Protein AF-A0A081HU48-F1 (afdb_monomer_lite)

Radius of gyration: 24.06 Å; chains: 1; bounding box: 62×64×64 Å

Foldseek 3Di:
DDDDDDDPQLVVLVVQLV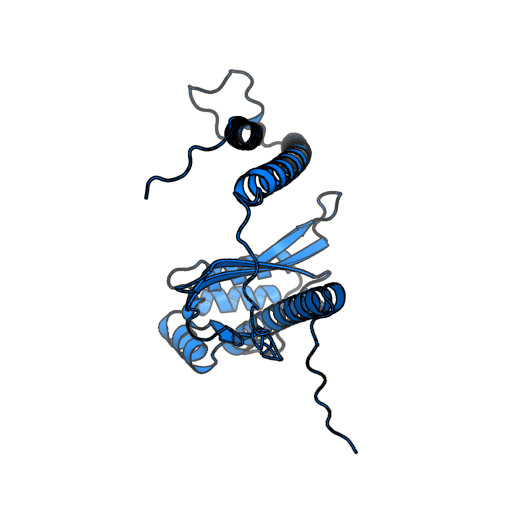VLVVQQQAQDDDDPPDDPPPLSPPPDPVSVVVNVVSNVVSVVVSVVSVVSSVVSVCVVVVDDPDDDDDDDPDPDPPPDPQQDQKAKAFQPVVLVVCCVPPAPQVVLLVLLVVCLDDDDVQVSQQVNQCRAAVDVVHVCVRMDIPSDDPQKDWPDKGWGKHFDADPVRHGFWIKTWIKTWIQHPVPGIDIDIFIDTDGPCSVQQRFPDPRSSNSSNSNVRSSSVRRSVRSVVVVVCVCVVVVNDHDDPPDDD

Secondary structure (DSSP, 8-state):
-PPPPPPHHHHHHHHHHHHHHHT--------TTS-TT-GGG--SHHHHHHHHHHHHHHHHHHHHHHHHHHHHHHHHHH--------------------PPPPEEEE-HHHHHHHHHHTS-HHHHHHHHHHHTSSS-HHHHHHHHHIIIIISSS-GGGGEEEESPPTTEEEEEEEEEEEEEE-TTS-EEEEEEEEEEEEEETTTEEEEEEEEEEEESGGGTS----SSHHHHHHHHHHHHHHHHHHHHHHHHHHHHHHTT----------

Sequence (269 aa):
MSAPTPPAAVVAAVAALRASFDDIHVMHECDQNCPTNCDLSDYSESAYRYHDEHNFDVRETIHDRAASLVEVLEEWLGSPRGESHGVDVAESPRAEALVAPLVVSRDPSLYQQWWAREANRAEIADTLARLAGECEAEYTLHELLLQVFQSDPSGASWLQVQGLAAGADVRWLSLDIDPAYDSQGVLDGIDVVFNLHVEMANIGQRWLAVSVYVARPRRVLAAQASEARLALAEVIDQALAMINGEIAERDDFAATARQLPLGVCACGR

Structure (mmCIF, N/CA/C/O backbone):
data_AF-A0A081HU48-F1
#
_entry.id   AF-A0A081HU48-F1
#
loop_
_atom_site.group_PDB
_atom_site.id
_atom_site.type_symbol
_atom_site.label_atom_id
_atom_site.label_alt_id
_atom_site.label_comp_id
_atom_site.label_asym_id
_atom_site.label_entity_id
_atom_site.label_seq_id
_atom_site.pdbx_PDB_ins_code
_atom_site.Cartn_x
_atom_site.Cartn_y
_atom_site.Cartn_z
_atom_site.occupancy
_atom_site.B_iso_or_equiv
_atom_site.auth_seq_id
_atom_site.auth_comp_id
_atom_site.auth_asym_id
_atom_site.auth_atom_id
_atom_site.pdbx_PDB_model_num
ATOM 1 N N . MET A 1 1 ? 22.001 18.958 -27.659 1.00 45.62 1 MET A N 1
ATOM 2 C CA . MET A 1 1 ? 21.230 18.188 -28.658 1.00 45.62 1 MET A CA 1
ATOM 3 C C . MET A 1 1 ? 19.774 18.584 -28.493 1.00 45.62 1 MET A C 1
ATOM 5 O O . MET A 1 1 ? 19.306 18.552 -27.363 1.00 45.62 1 MET A O 1
ATOM 9 N N . SER A 1 2 ? 19.103 19.045 -29.548 1.00 50.28 2 SER A N 1
ATOM 10 C CA . SER A 1 2 ? 17.670 19.371 -29.483 1.00 50.28 2 SER A CA 1
ATOM 11 C C . SER A 1 2 ? 16.850 18.085 -29.440 1.00 50.28 2 SER A C 1
ATOM 13 O O . SER A 1 2 ? 17.184 17.136 -30.149 1.00 50.28 2 SER A O 1
ATOM 15 N N . ALA A 1 3 ? 15.806 18.048 -28.610 1.00 61.00 3 ALA A N 1
ATOM 16 C CA . ALA A 1 3 ? 14.884 16.919 -28.564 1.00 61.00 3 ALA A CA 1
ATOM 17 C C . ALA A 1 3 ? 14.241 16.702 -29.951 1.00 61.00 3 ALA A C 1
ATOM 19 O O . ALA A 1 3 ? 13.931 17.688 -30.631 1.00 61.00 3 ALA A O 1
ATOM 20 N N . PRO A 1 4 ? 14.067 15.446 -30.401 1.00 71.38 4 PRO A N 1
ATOM 21 C CA . PRO A 1 4 ? 13.384 15.168 -31.656 1.00 71.38 4 PRO A CA 1
ATOM 22 C C . PRO A 1 4 ? 11.932 15.649 -31.570 1.00 71.38 4 PRO A C 1
ATOM 24 O O . PRO A 1 4 ? 11.249 15.428 -30.571 1.00 71.38 4 PRO A O 1
ATOM 27 N N . THR A 1 5 ? 11.460 16.330 -32.613 1.00 83.31 5 THR A N 1
ATOM 28 C CA . THR A 1 5 ? 10.066 16.778 -32.695 1.00 83.31 5 THR A CA 1
ATOM 29 C C . THR A 1 5 ? 9.137 15.559 -32.766 1.00 83.31 5 THR A C 1
ATOM 31 O O . THR A 1 5 ? 9.377 14.691 -33.611 1.00 83.31 5 THR A O 1
ATOM 34 N N . PRO A 1 6 ? 8.096 15.474 -31.915 1.00 84.38 6 PRO A N 1
ATOM 35 C CA . PRO A 1 6 ? 7.173 14.346 -31.924 1.00 84.38 6 PRO A CA 1
ATOM 36 C C . PRO A 1 6 ? 6.367 14.287 -33.235 1.00 84.38 6 PRO A C 1
ATOM 38 O O . PRO A 1 6 ? 5.897 15.326 -33.710 1.00 84.38 6 PRO A O 1
ATOM 41 N N . PRO A 1 7 ? 6.186 13.092 -33.828 1.00 90.06 7 PRO A N 1
ATOM 42 C CA . PRO A 1 7 ? 5.309 12.878 -34.970 1.00 90.06 7 PRO A CA 1
ATOM 43 C C . PRO A 1 7 ? 3.863 13.263 -34.657 1.00 90.06 7 PRO A C 1
ATOM 45 O O . PRO A 1 7 ? 3.409 13.162 -33.517 1.00 90.06 7 PRO A O 1
ATOM 48 N N . ALA A 1 8 ? 3.106 13.618 -35.697 1.00 89.62 8 ALA A N 1
ATOM 49 C CA . ALA A 1 8 ? 1.688 13.959 -35.571 1.00 89.62 8 ALA A CA 1
ATOM 50 C C . ALA A 1 8 ? 0.862 12.851 -34.890 1.00 89.62 8 ALA A C 1
ATOM 52 O O . ALA A 1 8 ? -0.061 13.161 -34.145 1.00 89.62 8 ALA A O 1
ATOM 53 N N . ALA A 1 9 ? 1.228 11.579 -35.091 1.00 86.50 9 ALA A N 1
ATOM 54 C CA . ALA A 1 9 ? 0.581 10.438 -34.447 1.00 86.50 9 ALA A CA 1
ATOM 55 C C . ALA A 1 9 ? 0.748 10.450 -32.916 1.00 86.50 9 ALA A C 1
ATOM 57 O O . ALA A 1 9 ? -0.229 10.260 -32.199 1.00 86.50 9 ALA A O 1
ATOM 58 N N . VAL A 1 10 ? 1.950 10.759 -32.409 1.00 89.31 10 VAL A N 1
ATOM 59 C CA . VAL A 1 10 ? 2.212 10.890 -30.962 1.00 89.31 10 VAL A CA 1
ATOM 60 C C . VAL A 1 10 ? 1.406 12.053 -30.385 1.00 89.31 10 VAL A C 1
ATOM 62 O O . VAL A 1 10 ? 0.765 11.918 -29.348 1.00 89.31 10 VAL A O 1
ATOM 65 N N . VAL A 1 11 ? 1.389 13.195 -31.081 1.00 92.31 11 VAL A N 1
ATOM 66 C CA . VAL A 1 11 ? 0.621 14.376 -30.651 1.00 92.31 11 VAL A CA 1
ATOM 67 C C . VAL A 1 11 ? -0.880 14.073 -30.602 1.00 92.31 11 VAL A C 1
ATOM 69 O O . VAL A 1 11 ? -1.547 14.449 -29.640 1.00 92.31 11 VAL A O 1
ATOM 72 N N . ALA A 1 12 ? -1.410 13.367 -31.603 1.00 90.31 12 ALA A N 1
ATOM 73 C CA . ALA A 1 12 ? -2.812 12.969 -31.654 1.00 90.31 12 ALA A CA 1
ATOM 74 C C . ALA A 1 12 ? -3.176 11.963 -30.550 1.00 90.31 12 ALA A C 1
ATOM 76 O O . ALA A 1 12 ? -4.217 12.119 -29.917 1.00 90.31 12 ALA A O 1
ATOM 77 N N . ALA A 1 13 ? -2.313 10.979 -30.276 1.00 87.62 13 ALA A N 1
ATOM 78 C CA . ALA A 1 13 ? -2.530 9.997 -29.215 1.00 87.62 13 ALA A CA 1
ATOM 79 C C . ALA A 1 13 ? -2.548 10.650 -27.821 1.00 87.62 13 ALA A C 1
ATOM 81 O O . ALA A 1 13 ? -3.445 10.381 -27.025 1.00 87.62 13 ALA A O 1
ATOM 82 N N . VAL A 1 14 ? -1.628 11.586 -27.552 1.00 91.88 14 VAL A N 1
ATOM 83 C CA . VAL A 1 14 ? -1.630 12.371 -26.303 1.00 91.88 14 VAL A CA 1
ATOM 84 C C . VAL A 1 14 ? -2.888 13.236 -26.189 1.00 91.88 14 VAL A C 1
ATOM 86 O O . VAL A 1 14 ? -3.484 13.310 -25.117 1.00 91.88 14 VAL A O 1
ATOM 89 N N . ALA A 1 15 ? -3.314 13.885 -27.277 1.00 91.62 15 ALA A N 1
ATOM 90 C CA . ALA A 1 15 ? -4.527 14.701 -27.275 1.00 91.62 15 ALA A CA 1
ATOM 91 C C . ALA A 1 15 ? -5.792 13.863 -27.021 1.00 91.62 15 ALA A C 1
ATOM 93 O O . ALA A 1 15 ? -6.652 14.289 -26.256 1.00 91.62 15 ALA A O 1
ATOM 94 N N . ALA A 1 16 ? -5.886 12.668 -27.611 1.00 86.69 16 ALA A N 1
ATOM 95 C CA . ALA A 1 16 ? -7.008 11.752 -27.412 1.00 86.69 16 ALA A CA 1
ATOM 96 C C . ALA A 1 16 ? -7.062 11.194 -25.982 1.00 86.69 16 ALA A C 1
ATOM 98 O O . ALA A 1 16 ? -8.136 11.144 -25.382 1.00 86.69 16 ALA A O 1
ATOM 99 N N . LEU A 1 17 ? -5.906 10.826 -25.416 1.00 91.25 17 LEU A N 1
ATOM 100 C CA . LEU A 1 17 ? -5.811 10.412 -24.017 1.00 91.25 17 LEU A CA 1
ATOM 101 C C . LEU A 1 17 ? -6.249 11.546 -23.085 1.00 91.25 17 LEU A C 1
ATOM 103 O O . LEU A 1 17 ? -7.050 11.325 -22.185 1.00 91.25 17 LEU A O 1
ATOM 107 N N . ARG A 1 18 ? -5.779 12.774 -23.337 1.00 92.12 18 ARG A N 1
ATOM 108 C CA . ARG A 1 18 ? -6.172 13.947 -22.550 1.00 92.12 18 ARG A CA 1
ATOM 109 C C . ARG A 1 18 ? -7.673 14.219 -22.623 1.00 92.12 18 ARG A C 1
ATOM 111 O O . ARG A 1 18 ? -8.269 14.443 -21.583 1.00 92.12 18 ARG A O 1
ATOM 118 N N . ALA A 1 19 ? -8.266 14.163 -23.814 1.00 89.50 19 ALA A N 1
ATOM 119 C CA . ALA A 1 19 ? -9.704 14.360 -23.980 1.00 89.50 19 ALA A CA 1
ATOM 120 C C . ALA A 1 19 ? -10.525 13.321 -23.197 1.00 89.50 19 ALA A C 1
ATOM 122 O O . ALA A 1 19 ? -11.552 13.664 -22.636 1.00 89.50 19 ALA A O 1
ATOM 123 N N . SER A 1 20 ? -10.037 12.081 -23.086 1.00 88.56 20 SER A N 1
ATOM 124 C CA . SER A 1 20 ? -10.741 11.024 -22.339 1.00 88.56 20 SER A CA 1
ATOM 125 C C . SER A 1 20 ? -10.751 11.274 -20.823 1.00 88.56 20 SER A C 1
ATOM 127 O O . SER A 1 20 ? -11.645 10.805 -20.131 1.00 88.56 20 SER A O 1
ATOM 129 N N . PHE A 1 21 ? -9.781 12.027 -20.287 1.00 87.44 21 PHE A N 1
ATOM 130 C CA . PHE A 1 21 ? -9.816 12.457 -18.884 1.00 87.44 21 PHE A CA 1
ATOM 131 C C . PHE A 1 21 ? -10.872 13.536 -18.622 1.00 87.44 21 PHE A C 1
ATOM 133 O O . PHE A 1 21 ? -11.363 13.620 -17.499 1.00 87.44 21 PHE A O 1
ATOM 140 N N . ASP A 1 22 ? -11.227 14.337 -19.632 1.00 87.69 22 ASP A N 1
ATOM 141 C CA . ASP A 1 22 ? -12.264 15.368 -19.504 1.00 87.69 22 ASP A CA 1
ATOM 142 C C . ASP A 1 22 ? -13.674 14.748 -19.378 1.00 87.69 22 ASP A C 1
ATOM 144 O O . ASP A 1 22 ? -14.594 15.418 -18.913 1.00 87.69 22 ASP A O 1
ATOM 148 N N . ASP A 1 23 ? -13.831 13.466 -19.734 1.00 86.25 23 ASP A N 1
ATOM 149 C CA . ASP A 1 23 ? -15.093 12.717 -19.652 1.00 86.25 23 ASP A CA 1
ATOM 150 C C . ASP A 1 23 ? -15.334 12.068 -18.271 1.00 86.25 23 ASP A C 1
ATOM 152 O O . ASP A 1 23 ? -16.406 11.503 -18.033 1.00 86.25 23 ASP A O 1
ATOM 156 N N . ILE A 1 24 ? -14.364 12.141 -17.345 1.00 87.62 24 ILE A N 1
ATOM 157 C CA . ILE A 1 24 ? -14.537 11.656 -15.967 1.00 87.62 24 ILE A CA 1
ATOM 158 C C . ILE A 1 24 ? -15.523 12.565 -15.232 1.00 87.62 24 ILE A C 1
ATOM 160 O O . ILE A 1 24 ? -15.302 13.767 -15.078 1.00 87.62 24 ILE A O 1
ATOM 164 N N . HIS A 1 25 ? -16.578 11.969 -14.690 1.00 86.50 25 HIS A N 1
ATOM 165 C CA . HIS A 1 25 ? -17.521 12.661 -13.830 1.00 86.50 25 HIS A CA 1
ATOM 166 C C . HIS A 1 25 ? -16.945 12.833 -12.426 1.00 86.50 25 HIS A C 1
ATOM 168 O O . HIS A 1 25 ? -16.628 11.863 -11.733 1.00 86.50 25 HIS A O 1
ATOM 174 N N . VAL A 1 26 ? -16.850 14.087 -11.989 1.00 81.94 26 VAL A N 1
ATOM 175 C CA . VAL A 1 26 ? -16.496 14.454 -10.616 1.00 81.94 26 VAL A CA 1
ATOM 176 C C . VAL A 1 26 ? -17.685 15.182 -10.006 1.00 81.94 26 VAL A C 1
ATOM 178 O O . VAL A 1 26 ? -18.041 16.272 -10.451 1.00 81.94 26 VAL A O 1
ATOM 181 N N . MET A 1 27 ? -18.293 14.575 -8.985 1.00 79.31 27 MET A N 1
ATOM 182 C CA . MET A 1 27 ? -19.371 15.202 -8.218 1.00 79.31 27 MET A CA 1
ATOM 183 C C . MET A 1 27 ? -18.877 16.506 -7.595 1.00 79.31 27 MET A C 1
ATOM 185 O O . MET A 1 27 ? -17.801 16.542 -6.994 1.00 79.31 27 MET A O 1
ATOM 189 N N . HIS A 1 28 ? -19.663 17.572 -7.706 1.00 74.25 28 HIS A N 1
ATOM 190 C CA . HIS A 1 28 ? -19.282 18.876 -7.183 1.00 74.25 28 HIS A CA 1
ATOM 191 C C . HIS A 1 28 ? -20.481 19.657 -6.650 1.00 74.25 28 HIS A C 1
ATOM 193 O O . HIS A 1 28 ? -21.617 19.535 -7.113 1.00 74.25 28 HIS A O 1
ATOM 199 N N . GLU A 1 29 ? -20.201 20.544 -5.698 1.00 73.75 29 GLU A N 1
ATOM 200 C CA . GLU A 1 29 ? -21.168 21.564 -5.320 1.00 73.75 29 GLU A CA 1
ATOM 201 C C . GLU A 1 29 ? -21.338 22.524 -6.498 1.00 73.75 29 GLU A C 1
ATOM 203 O O . GLU A 1 29 ? -20.363 23.010 -7.076 1.00 73.75 29 GLU A O 1
ATOM 208 N N . CYS A 1 30 ? -22.581 22.758 -6.914 1.00 74.75 30 CYS A N 1
ATOM 209 C CA . CYS A 1 30 ? -22.845 23.703 -7.988 1.00 74.75 30 CYS A CA 1
ATOM 210 C C . CYS A 1 30 ? -22.504 25.123 -7.545 1.00 74.75 30 CYS A C 1
ATOM 212 O O . CYS A 1 30 ? -22.982 25.597 -6.513 1.00 74.75 30 CYS A O 1
ATOM 214 N N . ASP A 1 31 ? -21.741 25.824 -8.375 1.00 77.88 31 ASP A N 1
ATOM 215 C CA . ASP A 1 31 ? -21.519 27.253 -8.247 1.00 77.88 31 ASP A CA 1
ATOM 216 C C . ASP A 1 31 ? -22.278 28.019 -9.346 1.00 77.88 31 ASP A C 1
ATOM 218 O O . ASP A 1 31 ? -23.051 27.473 -10.137 1.00 77.88 31 ASP A O 1
ATOM 222 N N . GLN A 1 32 ? -22.066 29.329 -9.389 1.00 75.81 32 GLN A N 1
ATOM 223 C CA . GLN A 1 32 ? -22.664 30.227 -10.380 1.00 75.81 32 GLN A CA 1
ATOM 224 C C . GLN A 1 32 ? -22.217 29.975 -11.835 1.00 75.81 32 GLN A C 1
ATOM 226 O O . GLN A 1 32 ? -22.764 30.598 -12.744 1.00 75.81 32 GLN A O 1
ATOM 231 N N . ASN A 1 33 ? -21.246 29.088 -12.064 1.00 79.31 33 ASN A N 1
ATOM 232 C CA . ASN A 1 33 ? -20.785 28.674 -13.386 1.00 79.31 33 ASN A CA 1
ATOM 233 C C . ASN A 1 33 ? -21.434 27.358 -13.851 1.00 79.31 33 ASN A C 1
ATOM 235 O O . ASN A 1 33 ? -21.248 26.971 -15.006 1.00 79.31 33 ASN A O 1
ATOM 239 N N . CYS A 1 34 ? -22.203 26.677 -12.996 1.00 75.69 34 CYS A N 1
ATOM 240 C CA . CYS A 1 34 ? -22.836 25.410 -13.341 1.00 75.69 34 CYS A CA 1
ATOM 241 C C . CYS A 1 34 ? -24.120 25.601 -14.171 1.00 75.69 34 CYS A C 1
ATOM 243 O O . CYS A 1 34 ? -24.907 26.523 -13.923 1.00 75.69 34 CYS A O 1
ATOM 245 N N . PRO A 1 35 ? -24.380 24.718 -15.153 1.00 77.25 35 PRO A N 1
ATOM 246 C CA . PRO A 1 35 ? -25.647 24.703 -15.871 1.00 77.25 35 PRO A CA 1
ATOM 247 C C . PRO A 1 35 ? -26.814 24.382 -14.923 1.00 77.25 35 PRO A C 1
ATOM 249 O O . PRO A 1 35 ? -26.664 23.682 -13.925 1.00 77.25 35 PRO A O 1
ATOM 252 N N . THR A 1 36 ? -28.009 24.883 -15.250 1.00 72.44 36 THR A N 1
ATOM 253 C CA . THR A 1 36 ? -29.208 24.841 -14.382 1.00 72.44 36 THR A CA 1
ATOM 254 C C . THR A 1 36 ? -29.707 23.420 -14.064 1.00 72.44 36 THR A C 1
ATOM 256 O O . THR A 1 36 ? -30.553 23.246 -13.195 1.00 72.44 36 THR A O 1
ATOM 259 N N . ASN A 1 37 ? -29.195 22.410 -14.763 1.00 73.62 37 ASN A N 1
ATOM 260 C CA . ASN A 1 37 ? -29.523 20.992 -14.646 1.00 73.62 37 ASN A CA 1
ATOM 261 C C . ASN A 1 37 ? -28.266 20.128 -14.436 1.00 73.62 37 ASN A C 1
ATOM 263 O O . ASN A 1 37 ? -28.160 19.054 -15.020 1.00 73.62 37 ASN A O 1
ATOM 267 N N . CYS A 1 38 ? -27.302 20.625 -13.662 1.00 76.31 38 CYS A N 1
ATOM 268 C CA . CYS A 1 38 ? -26.076 19.903 -13.352 1.00 76.31 38 CYS A CA 1
ATOM 269 C C . CYS A 1 38 ? -26.375 18.626 -12.544 1.00 76.31 38 CYS A C 1
ATOM 271 O O . CYS A 1 38 ? -26.696 18.669 -11.355 1.00 76.31 38 CYS A O 1
ATOM 273 N N . ASP A 1 39 ? -26.257 17.493 -13.224 1.00 71.81 39 ASP A N 1
ATOM 274 C CA . ASP A 1 39 ? -26.381 16.127 -12.713 1.00 71.81 39 ASP A CA 1
ATOM 275 C C . ASP A 1 39 ? -25.237 15.724 -11.766 1.00 71.81 39 ASP A C 1
ATOM 277 O O . ASP A 1 39 ? -25.384 14.788 -10.981 1.00 71.81 39 ASP A O 1
ATOM 281 N N . LEU A 1 40 ? -24.138 16.483 -11.756 1.00 74.94 40 LEU A N 1
ATOM 282 C CA . LEU A 1 40 ? -23.000 16.319 -10.840 1.00 74.94 40 LEU A CA 1
ATOM 283 C C . LEU A 1 40 ? -23.257 16.854 -9.413 1.00 74.94 40 LEU A C 1
ATOM 285 O O . LEU A 1 40 ? -22.362 16.808 -8.572 1.00 74.94 40 LEU A O 1
ATOM 289 N N . SER A 1 41 ? -24.471 17.349 -9.133 1.00 75.69 41 SER A N 1
ATOM 290 C CA . SER A 1 41 ? -24.923 17.787 -7.797 1.00 75.69 41 SER A CA 1
ATOM 291 C C . SER A 1 41 ? -25.987 16.881 -7.166 1.00 75.69 41 SER A C 1
ATOM 293 O O . SER A 1 41 ? -26.452 17.145 -6.054 1.00 75.69 41 SER A O 1
ATOM 295 N N . ASP A 1 42 ? -26.391 15.815 -7.866 1.00 77.12 42 ASP A N 1
ATOM 296 C CA . ASP A 1 42 ? -27.335 14.827 -7.348 1.00 77.12 42 ASP A CA 1
ATOM 297 C C . ASP A 1 42 ? -26.595 13.796 -6.488 1.00 77.12 42 ASP A C 1
ATOM 299 O O . ASP A 1 42 ? -25.978 12.863 -6.989 1.00 77.12 42 ASP A O 1
ATOM 303 N N . TYR A 1 43 ? -26.668 13.969 -5.170 1.00 75.75 43 TYR A N 1
ATOM 304 C CA . TYR A 1 43 ? -26.047 13.069 -4.194 1.00 75.75 43 TYR A CA 1
ATOM 305 C C . TYR A 1 43 ? -26.937 11.873 -3.809 1.00 75.75 43 TYR A C 1
ATOM 307 O O . TYR A 1 43 ? -26.743 11.267 -2.754 1.00 75.75 43 TYR A O 1
ATOM 315 N N . SER A 1 44 ? -27.954 11.542 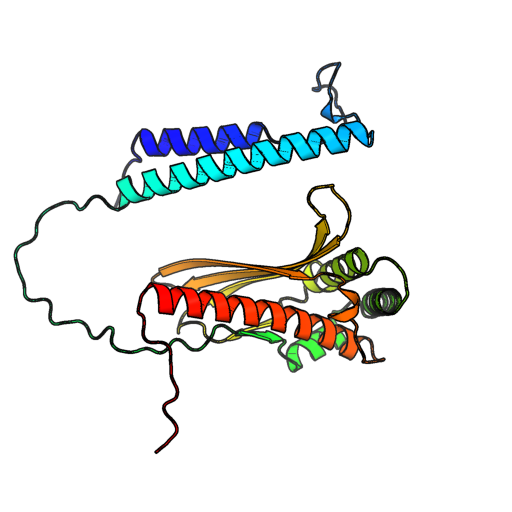-4.611 1.00 79.81 44 SER A N 1
ATOM 316 C CA . SER A 1 44 ? -28.745 10.330 -4.401 1.00 79.81 44 SER A CA 1
ATOM 317 C C . SER A 1 44 ? -27.932 9.066 -4.691 1.00 79.81 44 SER A C 1
ATOM 319 O O . SER A 1 44 ? -27.049 9.046 -5.545 1.00 79.81 44 SER A O 1
ATOM 321 N N . GLU A 1 45 ? -28.268 7.970 -4.013 1.00 73.38 45 GLU A N 1
ATOM 322 C CA . GLU A 1 45 ? -27.628 6.661 -4.214 1.00 73.38 45 GLU A CA 1
ATOM 323 C C . GLU A 1 45 ? -27.705 6.187 -5.678 1.00 73.38 45 GLU A C 1
ATOM 325 O O . GLU A 1 45 ? -26.748 5.642 -6.222 1.00 73.38 45 GLU A O 1
ATOM 330 N N . SER A 1 46 ? -28.825 6.461 -6.356 1.00 75.75 46 SER A N 1
ATOM 331 C CA . SER A 1 46 ? -29.000 6.163 -7.780 1.00 75.75 46 SER A CA 1
ATOM 332 C C . SER A 1 46 ? -28.083 6.977 -8.690 1.00 75.75 46 SER A C 1
ATOM 334 O O . SER A 1 46 ? -27.614 6.448 -9.695 1.00 75.75 46 SER A O 1
ATOM 336 N N . ALA A 1 47 ? -27.832 8.245 -8.355 1.00 75.31 47 ALA A N 1
ATOM 337 C CA . ALA A 1 47 ? -26.925 9.089 -9.120 1.00 75.31 47 ALA A CA 1
ATOM 338 C C . ALA A 1 47 ? -25.475 8.650 -8.904 1.00 75.31 47 ALA A C 1
ATOM 340 O O . ALA A 1 47 ? -24.760 8.471 -9.883 1.00 75.31 47 ALA A O 1
ATOM 341 N N . TYR A 1 48 ? -25.070 8.364 -7.662 1.00 77.12 48 TYR A N 1
ATOM 342 C CA . TYR A 1 48 ? -23.753 7.789 -7.365 1.00 77.12 48 TYR A CA 1
ATOM 343 C C . TYR A 1 48 ? -23.477 6.526 -8.180 1.00 77.12 48 TYR A C 1
ATOM 345 O O . TYR A 1 48 ? -22.460 6.448 -8.860 1.00 77.12 48 TYR A O 1
ATOM 353 N N . ARG A 1 49 ? -24.430 5.587 -8.204 1.00 79.81 49 ARG A N 1
ATOM 354 C CA . ARG A 1 49 ? -24.305 4.368 -9.007 1.00 79.81 49 ARG A CA 1
ATOM 355 C C . ARG A 1 49 ? -24.137 4.661 -10.502 1.00 79.81 49 ARG A C 1
ATOM 357 O O . ARG A 1 49 ? -23.300 4.045 -11.148 1.00 79.81 49 ARG A O 1
ATOM 364 N N . TYR A 1 50 ? -24.917 5.592 -11.048 1.00 80.31 50 TYR A N 1
ATOM 365 C CA . TYR A 1 50 ? -24.810 5.986 -12.455 1.00 80.31 50 TYR A CA 1
ATOM 366 C C . TYR A 1 50 ? -23.453 6.635 -12.777 1.00 80.31 50 TYR A C 1
ATOM 368 O O . TYR A 1 50 ? -22.855 6.331 -13.807 1.00 80.31 50 TYR A O 1
ATOM 376 N N . HIS A 1 51 ? -22.943 7.495 -11.891 1.00 82.25 51 HIS A N 1
ATOM 377 C CA . HIS A 1 51 ? -21.628 8.131 -12.041 1.00 82.25 51 HIS A CA 1
ATOM 378 C C . HIS A 1 51 ? -20.486 7.122 -11.948 1.00 82.25 51 HIS A C 1
ATOM 380 O O . HIS A 1 51 ? -19.527 7.226 -12.709 1.00 82.25 51 HIS A O 1
ATOM 386 N N . ASP A 1 52 ? -20.597 6.133 -11.064 1.00 83.62 52 ASP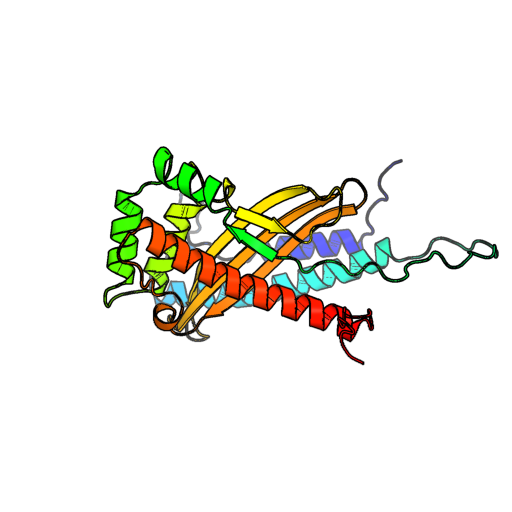 A N 1
ATOM 387 C CA . ASP A 1 52 ? -19.611 5.061 -10.937 1.00 83.62 52 ASP A CA 1
ATOM 388 C C . ASP A 1 52 ? -19.602 4.148 -12.170 1.00 83.62 52 ASP A C 1
ATOM 390 O O . ASP A 1 52 ? -18.527 3.855 -12.693 1.00 83.62 52 ASP A O 1
ATOM 394 N N . GLU A 1 53 ? -20.778 3.755 -12.675 1.00 84.94 53 GLU A N 1
ATOM 395 C CA . GLU A 1 53 ? -20.916 2.973 -13.914 1.00 84.94 53 GLU A CA 1
ATOM 396 C C . GLU A 1 53 ? -20.334 3.742 -15.121 1.00 84.94 53 GLU A C 1
ATOM 398 O O . GLU A 1 53 ? -19.526 3.195 -15.869 1.00 84.94 53 GLU A O 1
ATOM 403 N N . HIS A 1 54 ? -20.635 5.039 -15.264 1.00 86.06 54 HIS A N 1
ATOM 404 C CA . HIS A 1 54 ? -20.049 5.884 -16.318 1.00 86.06 54 HIS A CA 1
ATOM 405 C C . HIS A 1 54 ? -18.527 6.026 -16.180 1.00 86.06 54 HIS A C 1
ATOM 407 O O . HIS A 1 54 ? -17.783 5.858 -17.146 1.00 86.06 54 HIS A O 1
ATOM 413 N N . ASN A 1 55 ? -18.031 6.305 -14.972 1.00 87.94 55 ASN A N 1
ATOM 414 C CA . ASN A 1 55 ? -16.597 6.445 -14.724 1.00 87.94 55 ASN A CA 1
ATOM 415 C C . ASN A 1 55 ? -15.836 5.134 -14.940 1.00 87.94 55 ASN A C 1
ATOM 417 O O . ASN A 1 55 ? -14.655 5.172 -15.291 1.00 87.94 55 ASN A O 1
ATOM 421 N N . PHE A 1 56 ? -16.480 3.986 -14.738 1.00 84.56 56 PHE A N 1
ATOM 422 C CA . PHE A 1 56 ? -15.916 2.686 -15.076 1.00 84.56 56 PHE A CA 1
ATOM 423 C C . PHE A 1 56 ? -15.668 2.565 -16.590 1.00 84.56 56 PHE A C 1
ATOM 425 O O . PHE A 1 56 ? -14.531 2.308 -16.992 1.00 84.56 56 PHE A O 1
ATOM 432 N N . ASP A 1 57 ? -16.668 2.868 -17.420 1.00 85.31 57 ASP A N 1
ATOM 433 C CA . ASP A 1 57 ? -16.549 2.840 -18.889 1.00 85.31 57 ASP A CA 1
ATOM 434 C C . ASP A 1 57 ? -15.503 3.852 -19.409 1.00 85.31 57 ASP A C 1
ATOM 436 O O . ASP A 1 57 ? -14.708 3.575 -20.318 1.00 85.31 57 ASP A O 1
ATOM 440 N N . VAL A 1 58 ? -15.445 5.041 -18.799 1.00 87.50 58 VAL A N 1
ATOM 441 C CA . VAL A 1 58 ? -14.440 6.063 -19.134 1.00 87.50 58 VAL A CA 1
ATOM 442 C C . VAL A 1 58 ? -13.027 5.594 -18.771 1.00 87.50 58 VAL A C 1
ATOM 444 O O . VAL A 1 58 ? -12.091 5.821 -19.541 1.00 87.50 58 VAL A O 1
ATOM 447 N N . ARG A 1 59 ? -12.840 4.898 -17.641 1.00 89.88 59 ARG A N 1
ATOM 448 C CA . ARG A 1 59 ? -11.532 4.331 -17.257 1.00 89.88 59 ARG A CA 1
ATOM 449 C C . ARG A 1 59 ? -11.063 3.257 -18.234 1.00 89.88 59 ARG A C 1
ATOM 451 O O . ARG A 1 59 ? -9.873 3.235 -18.551 1.00 89.88 59 ARG A O 1
ATOM 458 N N . GLU A 1 60 ? -11.965 2.417 -18.738 1.00 88.00 60 GLU A N 1
ATOM 459 C CA . GLU A 1 60 ? -11.648 1.451 -19.799 1.00 88.00 60 GLU A CA 1
ATOM 460 C C . GLU A 1 60 ? -11.185 2.179 -21.071 1.00 88.00 60 GLU A C 1
ATOM 462 O O . GLU A 1 60 ? -10.116 1.892 -21.609 1.00 88.00 60 GLU A O 1
ATOM 467 N N . THR A 1 61 ? -11.903 3.231 -21.471 1.00 88.38 61 THR A N 1
ATOM 468 C CA . THR A 1 61 ? -11.510 4.066 -22.617 1.00 88.38 61 THR A CA 1
ATOM 469 C C . THR A 1 61 ? -10.131 4.705 -22.414 1.00 88.38 61 THR A C 1
ATOM 471 O O . THR A 1 61 ? -9.293 4.681 -23.317 1.00 88.38 61 THR A O 1
ATOM 474 N N . ILE A 1 62 ? -9.849 5.254 -21.229 1.00 89.44 62 ILE A N 1
ATOM 475 C CA . ILE A 1 62 ? -8.535 5.823 -20.888 1.00 89.44 62 ILE A CA 1
ATOM 476 C C . ILE A 1 62 ? -7.441 4.753 -20.982 1.00 89.44 62 ILE A C 1
ATOM 478 O O . ILE A 1 62 ? -6.361 5.039 -21.507 1.00 89.44 62 ILE A O 1
ATOM 482 N N . HIS A 1 63 ? -7.711 3.532 -20.515 1.00 86.00 63 HIS A N 1
ATOM 483 C CA . HIS A 1 63 ? -6.774 2.415 -20.591 1.00 86.00 63 HIS A CA 1
ATOM 484 C C . HIS A 1 63 ? -6.418 2.077 -22.045 1.00 86.00 63 HIS A C 1
ATOM 486 O O . HIS A 1 63 ? -5.236 2.049 -22.398 1.00 86.00 63 HIS A O 1
ATOM 492 N N . ASP A 1 64 ? -7.418 1.943 -22.916 1.00 86.19 64 ASP A N 1
ATOM 493 C CA . ASP A 1 64 ? -7.218 1.674 -24.344 1.00 86.19 64 ASP A CA 1
ATOM 494 C C . ASP A 1 64 ? -6.429 2.790 -25.046 1.00 86.19 64 ASP A C 1
ATOM 496 O O . ASP A 1 64 ? -5.550 2.540 -25.883 1.00 86.19 64 ASP A O 1
ATOM 500 N N . ARG A 1 65 ? -6.703 4.055 -24.696 1.00 88.69 65 ARG A N 1
ATOM 501 C CA . ARG A 1 65 ? -5.965 5.209 -25.235 1.00 88.69 65 ARG A CA 1
ATOM 502 C C . ARG A 1 65 ? -4.529 5.263 -24.731 1.00 88.69 65 ARG A C 1
ATOM 504 O O . ARG A 1 65 ? -3.642 5.636 -25.501 1.00 88.69 65 ARG A O 1
ATOM 511 N N . ALA A 1 66 ? -4.284 4.881 -23.481 1.00 86.88 66 ALA A N 1
ATOM 512 C CA . ALA A 1 66 ? -2.941 4.784 -22.928 1.00 86.88 66 ALA A CA 1
ATOM 513 C C . ALA A 1 66 ? -2.139 3.667 -23.615 1.00 86.88 66 ALA A C 1
ATOM 515 O O . ALA A 1 66 ? -1.001 3.908 -24.015 1.00 86.88 66 ALA A O 1
ATOM 516 N N . ALA A 1 67 ? -2.746 2.497 -23.838 1.00 82.81 67 ALA A N 1
ATOM 517 C CA . ALA A 1 67 ? -2.134 1.406 -24.597 1.00 82.81 67 ALA A CA 1
ATOM 518 C C . ALA A 1 67 ? -1.784 1.845 -26.031 1.00 82.81 67 ALA A C 1
ATOM 520 O O . ALA A 1 67 ? -0.642 1.702 -26.465 1.00 82.81 67 ALA A O 1
ATOM 521 N N . SER A 1 68 ? -2.720 2.507 -26.719 1.00 85.25 68 SER A N 1
ATOM 522 C CA . SER A 1 68 ? -2.490 3.060 -28.063 1.00 85.25 68 SER A CA 1
ATOM 523 C C . SER A 1 68 ? -1.347 4.088 -28.096 1.00 85.25 68 SER A C 1
ATOM 525 O O . SER A 1 68 ? -0.576 4.145 -29.051 1.00 85.25 68 SER A O 1
ATOM 527 N N . LEU A 1 69 ? -1.215 4.927 -27.060 1.00 90.38 69 LEU A N 1
ATOM 528 C CA . LEU A 1 69 ? -0.110 5.884 -26.956 1.00 90.38 69 LEU A CA 1
ATOM 529 C C . LEU A 1 69 ? 1.241 5.171 -26.809 1.00 90.38 69 LEU A C 1
ATOM 531 O O . LEU A 1 69 ? 2.218 5.608 -27.420 1.00 90.38 69 LEU A O 1
ATOM 535 N N . VAL A 1 70 ? 1.303 4.090 -26.027 1.00 86.94 70 VAL A N 1
ATOM 536 C CA . VAL A 1 70 ? 2.524 3.287 -25.865 1.00 86.94 70 VAL A CA 1
ATOM 537 C C . VAL A 1 70 ? 2.965 2.706 -27.206 1.00 86.94 70 VAL A C 1
ATOM 539 O O . VAL A 1 70 ? 4.119 2.899 -27.577 1.00 86.94 70 VAL A O 1
ATOM 542 N N . GLU A 1 71 ? 2.054 2.111 -27.979 1.00 85.69 71 GLU A N 1
ATOM 543 C CA . GLU A 1 71 ? 2.368 1.554 -29.305 1.00 85.69 71 GLU A CA 1
ATOM 544 C C . GLU A 1 71 ? 2.983 2.604 -30.248 1.00 85.69 71 GLU A C 1
ATOM 546 O O . GLU A 1 71 ? 4.014 2.373 -30.882 1.00 85.69 71 GLU A O 1
ATOM 551 N N . VAL A 1 72 ? 2.399 3.805 -30.300 1.00 88.50 72 VAL A N 1
ATOM 552 C CA . VAL A 1 72 ? 2.886 4.889 -31.171 1.00 88.50 72 VAL A CA 1
ATOM 553 C C . VAL A 1 72 ? 4.232 5.451 -30.687 1.00 88.50 72 VAL A C 1
ATOM 555 O O . VAL A 1 72 ? 5.068 5.870 -31.496 1.00 88.50 72 VAL A O 1
ATOM 558 N N . LEU A 1 73 ? 4.474 5.467 -29.373 1.00 87.00 73 LEU A N 1
ATOM 559 C CA . LEU A 1 73 ? 5.771 5.846 -28.806 1.00 87.00 73 LEU A CA 1
ATOM 560 C C . LEU A 1 73 ? 6.844 4.800 -29.113 1.00 87.00 73 LEU A C 1
ATOM 562 O O . LEU A 1 73 ? 7.962 5.176 -29.463 1.00 87.00 73 LEU A O 1
ATOM 566 N N . GLU A 1 74 ? 6.516 3.513 -29.022 1.00 85.25 74 GLU A N 1
ATOM 567 C CA . GLU A 1 74 ? 7.418 2.420 -29.384 1.00 85.25 74 GLU A CA 1
ATOM 568 C C . GLU A 1 74 ? 7.771 2.449 -30.873 1.00 85.25 74 GLU A C 1
ATOM 570 O O . GLU A 1 74 ? 8.941 2.300 -31.216 1.00 85.25 74 GLU A O 1
ATOM 575 N N . GLU A 1 75 ? 6.818 2.736 -31.761 1.00 86.75 75 GLU A N 1
ATOM 576 C CA . GLU A 1 75 ? 7.095 2.908 -33.192 1.00 86.75 75 GLU A CA 1
ATOM 577 C C . GLU A 1 75 ? 8.024 4.108 -33.452 1.00 86.75 75 GLU A C 1
ATOM 579 O O . GLU A 1 75 ? 9.002 4.012 -34.202 1.00 86.75 75 GLU A O 1
ATOM 584 N N . TRP A 1 76 ? 7.756 5.247 -32.805 1.00 83.94 76 TRP A N 1
ATOM 585 C CA . TRP A 1 76 ? 8.560 6.455 -32.981 1.00 83.94 76 TRP A CA 1
ATOM 586 C C . TRP A 1 76 ? 9.986 6.302 -32.437 1.00 83.94 76 TRP A C 1
ATOM 588 O O . TRP A 1 76 ? 10.946 6.749 -33.072 1.00 83.94 76 TRP A O 1
ATOM 598 N N . LEU A 1 77 ? 10.133 5.674 -31.271 1.00 83.00 77 LEU A N 1
ATOM 599 C CA . LEU A 1 77 ? 11.413 5.512 -30.580 1.00 83.00 77 LEU A CA 1
ATOM 600 C C . LEU A 1 77 ? 12.176 4.252 -31.023 1.00 83.00 77 LEU A C 1
ATOM 602 O O . LEU A 1 77 ? 13.393 4.193 -30.856 1.00 83.00 77 LEU A O 1
ATOM 606 N N . GLY A 1 78 ? 11.482 3.269 -31.602 1.00 69.06 78 GLY A N 1
ATOM 607 C CA . GLY A 1 78 ? 12.007 1.974 -32.039 1.00 69.06 78 GLY A CA 1
ATOM 608 C C . GLY A 1 78 ? 12.396 1.891 -33.517 1.00 69.06 78 GLY A C 1
ATOM 609 O O . GLY A 1 78 ? 12.925 0.866 -33.940 1.00 69.06 78 GLY A O 1
ATOM 610 N N . SER A 1 79 ? 12.189 2.942 -34.318 1.00 47.09 79 SER A N 1
ATOM 611 C CA . SER A 1 79 ? 12.615 2.961 -35.724 1.00 47.09 79 SER A CA 1
ATOM 612 C C . SER A 1 79 ? 14.152 3.073 -35.832 1.00 47.09 79 SER A C 1
ATOM 614 O O . SER A 1 79 ? 14.720 4.111 -35.465 1.00 47.09 79 SER A O 1
ATOM 616 N N . PRO A 1 80 ? 14.876 2.045 -36.328 1.00 48.53 80 PRO A N 1
ATOM 617 C CA . PRO A 1 80 ? 16.329 2.074 -36.377 1.00 48.53 80 PRO A CA 1
ATOM 618 C C . PRO A 1 80 ? 16.784 2.994 -37.513 1.00 48.53 80 PRO A C 1
ATOM 620 O O . PRO A 1 80 ? 16.666 2.684 -38.699 1.00 48.53 80 PRO A O 1
ATOM 623 N N . ARG A 1 81 ? 17.349 4.150 -37.158 1.00 45.94 81 ARG A N 1
ATOM 624 C CA . ARG A 1 81 ? 18.116 4.960 -38.107 1.00 45.94 81 ARG A CA 1
ATOM 625 C C . ARG A 1 81 ? 19.434 4.256 -38.438 1.00 45.94 81 ARG A C 1
ATOM 627 O O . ARG A 1 81 ? 20.398 4.413 -37.704 1.00 45.94 81 ARG A O 1
ATOM 634 N N . GLY A 1 82 ? 19.467 3.595 -39.593 1.00 38.28 82 GLY A N 1
ATOM 635 C CA . GLY A 1 82 ? 20.647 3.514 -40.459 1.00 38.28 82 GLY A CA 1
ATOM 636 C C . GLY A 1 82 ? 21.714 2.476 -40.102 1.00 38.28 82 GLY A C 1
ATOM 637 O O . GLY A 1 82 ? 22.293 2.479 -39.024 1.00 38.28 82 GLY A O 1
ATOM 638 N N . GLU A 1 83 ? 21.996 1.638 -41.095 1.00 47.09 83 GLU A N 1
ATOM 639 C CA . GLU A 1 83 ? 23.119 0.711 -41.234 1.00 47.09 83 GLU A CA 1
ATOM 640 C C . GLU A 1 83 ? 24.442 1.194 -40.608 1.00 47.09 83 GLU A C 1
ATOM 642 O O . GLU A 1 83 ? 24.941 2.280 -40.911 1.00 47.09 83 GLU A O 1
ATOM 647 N N . SER A 1 84 ? 25.095 0.314 -39.848 1.00 35.25 84 SER A N 1
ATOM 648 C CA . SER A 1 84 ? 26.546 0.336 -39.687 1.00 35.25 84 SER A CA 1
ATOM 649 C C . SER A 1 84 ? 27.112 -1.063 -39.911 1.00 35.25 84 SER A C 1
ATOM 651 O O . SER A 1 84 ? 26.607 -2.073 -39.426 1.00 35.25 84 SER A O 1
ATOM 653 N N . HIS A 1 85 ? 28.134 -1.086 -40.762 1.00 34.56 85 HIS A N 1
ATOM 654 C CA . HIS A 1 85 ? 28.912 -2.243 -41.169 1.00 34.56 85 HIS A CA 1
ATOM 655 C C . HIS A 1 85 ? 29.438 -3.054 -39.985 1.00 34.56 85 HIS A C 1
ATOM 657 O O . HIS A 1 85 ? 29.753 -2.507 -38.929 1.00 34.56 85 HIS A O 1
ATOM 663 N N . GLY A 1 86 ? 29.592 -4.356 -40.238 1.00 40.75 86 GLY A N 1
ATOM 664 C CA . GLY A 1 86 ? 30.155 -5.326 -39.315 1.00 40.75 86 GLY A CA 1
ATOM 665 C C . GLY A 1 86 ? 31.417 -4.834 -38.617 1.00 40.75 86 GLY A C 1
ATOM 666 O O . GLY A 1 86 ? 32.406 -4.462 -39.247 1.00 40.75 86 GLY A O 1
ATOM 667 N N . VAL A 1 87 ? 31.362 -4.897 -37.295 1.00 34.53 87 VAL A N 1
ATOM 668 C CA . VAL A 1 87 ? 32.515 -5.073 -36.427 1.00 34.53 87 VAL A CA 1
ATOM 669 C C . VAL A 1 87 ? 32.069 -6.114 -35.416 1.00 34.53 87 VAL A C 1
ATOM 671 O O . VAL A 1 87 ? 31.020 -5.948 -34.795 1.00 34.53 87 VAL A O 1
ATOM 674 N N . ASP A 1 88 ? 32.834 -7.197 -35.316 1.00 40.69 88 ASP A N 1
ATOM 675 C CA . ASP A 1 88 ? 32.646 -8.273 -34.352 1.00 40.69 88 ASP A CA 1
ATOM 676 C C . ASP A 1 88 ? 32.463 -7.691 -32.945 1.00 40.69 88 ASP A C 1
ATOM 678 O O . ASP A 1 88 ? 33.417 -7.268 -32.285 1.00 40.69 88 ASP A O 1
ATOM 682 N N . VAL A 1 89 ? 31.213 -7.642 -32.488 1.00 37.38 89 VAL A N 1
ATOM 683 C CA . VAL A 1 89 ? 30.904 -7.377 -31.089 1.00 37.38 89 VAL A CA 1
ATOM 684 C C . VAL A 1 89 ? 31.159 -8.689 -30.379 1.00 37.38 89 VAL A C 1
ATOM 686 O O . VAL A 1 89 ? 30.322 -9.588 -30.388 1.00 37.38 89 VAL A O 1
ATOM 689 N N . ALA A 1 90 ? 32.356 -8.795 -29.803 1.00 36.19 90 ALA A N 1
ATOM 690 C CA . ALA A 1 90 ? 32.639 -9.753 -28.753 1.00 36.19 90 ALA A CA 1
ATOM 691 C C . ALA A 1 90 ? 31.435 -9.788 -27.805 1.00 36.19 90 ALA A C 1
ATOM 693 O O . ALA A 1 90 ? 31.038 -8.741 -27.282 1.00 36.19 90 ALA A O 1
ATOM 694 N N . GLU A 1 91 ? 30.842 -10.974 -27.661 1.00 31.91 91 GLU A N 1
ATOM 695 C CA . GLU A 1 91 ? 29.758 -11.258 -26.731 1.00 31.91 91 GLU A CA 1
ATOM 696 C C . GLU A 1 91 ? 30.072 -10.582 -25.397 1.00 31.91 91 GLU A C 1
ATOM 698 O O . GLU A 1 91 ? 30.983 -10.967 -24.663 1.00 31.91 91 GLU A O 1
ATOM 703 N N . SER A 1 92 ? 29.351 -9.497 -25.119 1.00 32.78 92 SER A N 1
ATOM 704 C CA . SER A 1 92 ? 29.400 -8.872 -23.811 1.00 32.78 92 SER A CA 1
ATOM 705 C C . SER A 1 92 ? 28.879 -9.917 -22.829 1.00 32.78 92 SER A C 1
ATOM 707 O O . SER A 1 92 ? 27.798 -10.465 -23.075 1.00 32.78 92 SER A O 1
ATOM 709 N N . PRO A 1 93 ? 29.600 -10.226 -21.740 1.00 34.62 93 PRO A N 1
ATOM 710 C CA . PRO A 1 93 ? 29.134 -11.187 -20.764 1.00 34.62 93 PRO A CA 1
ATOM 711 C C . PRO A 1 93 ? 27.970 -10.549 -19.999 1.00 34.62 93 PRO A C 1
ATOM 713 O O . PRO A 1 93 ? 28.133 -10.023 -18.906 1.00 34.62 93 PRO A O 1
ATOM 716 N N . ARG A 1 94 ? 26.761 -10.616 -20.565 1.00 37.19 94 ARG A N 1
ATOM 717 C CA . ARG A 1 94 ? 25.498 -10.575 -19.811 1.00 37.19 94 ARG A CA 1
ATOM 718 C C . ARG A 1 94 ? 25.191 -11.953 -19.216 1.00 37.19 94 ARG A C 1
ATOM 720 O O . ARG A 1 94 ? 24.036 -12.334 -19.061 1.00 37.19 94 ARG A O 1
ATOM 727 N N . ALA A 1 95 ? 26.244 -12.696 -18.896 1.00 35.12 95 ALA A N 1
ATOM 728 C CA . ALA A 1 95 ? 26.169 -13.877 -18.074 1.00 35.12 95 ALA A CA 1
ATOM 729 C C . ALA A 1 95 ? 25.859 -13.437 -16.633 1.00 35.12 95 ALA A C 1
ATOM 731 O O . ALA A 1 95 ? 26.637 -12.726 -16.003 1.00 35.12 95 ALA A O 1
ATOM 732 N N . GLU A 1 96 ? 24.708 -13.889 -16.135 1.00 39.22 96 GLU A N 1
ATOM 733 C CA . GLU A 1 96 ? 24.627 -14.487 -14.795 1.00 39.22 96 GLU A CA 1
ATOM 734 C C . GLU A 1 96 ? 24.736 -13.557 -13.574 1.00 39.22 96 GLU A C 1
ATOM 736 O O . GLU A 1 96 ? 25.162 -13.985 -12.502 1.00 39.22 96 GLU A O 1
ATOM 741 N N . ALA A 1 97 ? 24.276 -12.307 -13.656 1.00 44.44 97 ALA A N 1
ATOM 742 C CA . ALA A 1 97 ? 23.979 -11.566 -12.430 1.00 44.44 97 ALA A CA 1
ATOM 743 C C . ALA A 1 97 ? 22.595 -11.984 -11.910 1.00 44.44 97 ALA A C 1
ATOM 745 O O . ALA A 1 97 ? 21.574 -11.436 -12.321 1.00 44.44 97 ALA A O 1
ATOM 746 N N . LEU A 1 98 ? 22.573 -12.977 -11.020 1.00 52.81 98 LEU A N 1
ATOM 747 C CA . LEU A 1 98 ? 21.417 -13.298 -10.185 1.00 52.81 98 LEU A CA 1
ATOM 748 C C . LEU A 1 98 ? 21.011 -12.036 -9.416 1.00 52.81 98 LEU A C 1
ATOM 750 O O . LEU A 1 98 ? 21.706 -11.619 -8.488 1.00 52.81 98 LEU A O 1
ATOM 754 N N . VAL A 1 99 ? 19.920 -11.395 -9.832 1.00 62.16 99 VAL A N 1
ATOM 755 C CA . VAL A 1 99 ? 19.354 -10.264 -9.096 1.00 62.16 99 VAL A CA 1
ATOM 756 C C . VAL A 1 99 ? 18.775 -10.833 -7.807 1.00 62.16 99 VAL A C 1
ATOM 758 O O . VAL A 1 99 ? 17.959 -11.753 -7.843 1.00 62.16 99 VAL A O 1
ATOM 761 N N . ALA A 1 100 ? 19.259 -10.349 -6.662 1.00 74.50 100 ALA A N 1
ATOM 762 C CA . ALA A 1 100 ? 18.678 -10.724 -5.381 1.00 74.50 100 ALA A CA 1
ATOM 763 C C . ALA A 1 100 ? 17.191 -10.320 -5.375 1.00 74.50 100 ALA A C 1
ATOM 765 O O . ALA A 1 100 ? 16.890 -9.227 -5.859 1.00 74.50 100 ALA A O 1
ATOM 766 N N . PRO A 1 101 ? 16.281 -11.156 -4.840 1.00 83.62 101 PRO A N 1
ATOM 767 C CA . PRO A 1 101 ? 14.859 -10.839 -4.815 1.00 83.62 101 PRO A CA 1
ATOM 768 C C . PRO A 1 101 ? 14.606 -9.459 -4.213 1.00 83.62 101 PRO A C 1
ATOM 770 O O . PRO A 1 101 ? 15.200 -9.106 -3.187 1.00 83.62 101 PRO A O 1
ATOM 773 N N . LEU A 1 102 ? 13.734 -8.685 -4.856 1.00 91.50 102 LEU A N 1
ATOM 774 C CA . LEU A 1 102 ? 13.302 -7.404 -4.324 1.00 91.50 102 LEU A CA 1
ATOM 775 C C . LEU A 1 102 ? 12.412 -7.666 -3.103 1.00 91.50 102 LEU A C 1
ATOM 777 O O . LEU A 1 102 ? 11.370 -8.304 -3.216 1.00 91.50 102 LEU A O 1
ATOM 781 N N . VAL A 1 103 ? 12.835 -7.192 -1.931 1.00 94.50 103 VAL A N 1
ATOM 782 C CA . VAL A 1 103 ? 12.124 -7.426 -0.666 1.00 94.50 103 VAL A CA 1
ATOM 783 C C . VAL A 1 103 ? 11.936 -6.116 0.069 1.00 94.50 103 VAL A C 1
ATOM 785 O O . VAL A 1 103 ? 12.896 -5.398 0.352 1.00 94.50 103 VAL A O 1
ATOM 788 N N . VAL A 1 104 ? 10.695 -5.833 0.436 1.00 96.19 104 VAL A N 1
ATOM 789 C CA . VAL A 1 104 ? 10.320 -4.697 1.270 1.00 96.19 104 VAL A CA 1
ATOM 790 C C . VAL A 1 104 ? 10.105 -5.191 2.691 1.00 96.19 104 VAL A C 1
ATOM 792 O O . VAL A 1 104 ? 9.421 -6.184 2.929 1.00 96.19 104 VAL A O 1
ATOM 795 N N . SER A 1 105 ? 10.705 -4.520 3.662 1.00 96.56 105 SER A N 1
ATOM 796 C CA . SER A 1 105 ? 10.558 -4.880 5.071 1.00 96.56 105 SER A CA 1
ATOM 797 C C . SER A 1 105 ? 10.586 -3.643 5.950 1.00 96.56 105 SER A C 1
ATOM 799 O O . SER A 1 105 ? 10.986 -2.560 5.531 1.00 96.56 105 SER A O 1
ATOM 801 N N . ARG A 1 106 ? 10.176 -3.812 7.197 1.00 96.12 106 ARG A N 1
ATOM 802 C CA . ARG A 1 106 ? 10.342 -2.811 8.241 1.00 96.12 106 ARG A CA 1
ATOM 803 C C . ARG A 1 106 ? 11.731 -2.928 8.864 1.00 96.12 106 ARG A C 1
ATOM 805 O O . ARG A 1 106 ? 12.147 -4.025 9.229 1.00 96.12 106 ARG A O 1
ATOM 812 N N . ASP A 1 107 ? 12.421 -1.807 9.052 1.00 96.62 107 ASP A N 1
ATOM 813 C CA . ASP A 1 107 ? 13.572 -1.729 9.952 1.00 96.62 107 ASP A CA 1
ATOM 814 C C . ASP A 1 107 ? 13.057 -1.715 11.406 1.00 96.62 107 ASP A C 1
ATOM 816 O O . ASP A 1 107 ? 12.375 -0.766 11.815 1.00 96.62 107 ASP A O 1
ATOM 820 N N . PRO A 1 108 ? 13.362 -2.740 12.227 1.00 95.06 108 PRO A N 1
ATOM 821 C CA . PRO A 1 108 ? 12.825 -2.820 13.583 1.00 95.06 108 PRO A CA 1
ATOM 822 C C . PRO A 1 108 ? 13.283 -1.676 14.494 1.00 95.06 108 PRO A C 1
ATOM 824 O O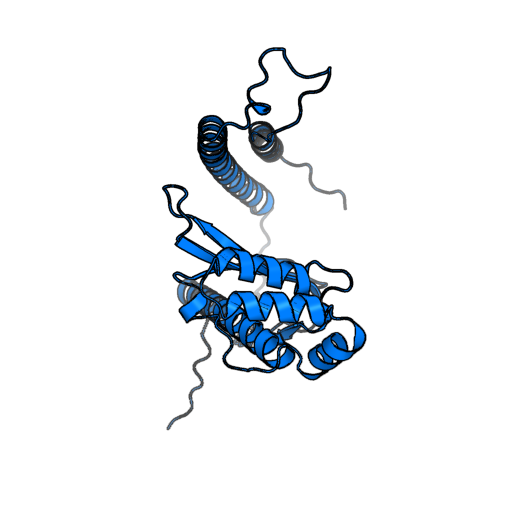 . PRO A 1 108 ? 12.531 -1.255 15.375 1.00 95.06 108 PRO A O 1
ATOM 827 N N . SER A 1 109 ? 14.501 -1.173 14.287 1.00 96.44 109 SER A N 1
ATOM 828 C CA . SER A 1 109 ? 15.111 -0.134 15.117 1.00 96.44 109 SER A CA 1
ATOM 829 C C . SER A 1 109 ? 14.546 1.240 14.783 1.00 96.44 109 SER A C 1
ATOM 831 O O . SER A 1 109 ? 14.235 2.007 15.697 1.00 96.44 109 SER A O 1
ATOM 833 N N . LEU A 1 110 ? 14.399 1.559 13.496 1.00 95.75 110 LEU A N 1
ATOM 834 C CA . LEU A 1 110 ? 13.787 2.811 13.051 1.00 95.75 110 LEU A CA 1
ATOM 835 C C . LEU A 1 110 ? 12.297 2.836 13.391 1.00 95.75 110 LEU A C 1
ATOM 837 O O . LEU A 1 110 ? 11.816 3.830 13.929 1.00 95.75 110 LEU A O 1
ATOM 841 N N . TYR A 1 111 ? 11.595 1.716 13.208 1.00 95.81 111 TYR A N 1
ATOM 842 C CA . TYR A 1 111 ? 10.205 1.585 13.632 1.00 95.81 111 TYR A CA 1
ATOM 843 C C . TYR A 1 111 ? 10.033 1.836 15.133 1.00 95.81 111 TYR A C 1
ATOM 845 O O . TYR A 1 111 ? 9.148 2.580 15.551 1.00 95.81 111 TYR A O 1
ATOM 853 N N . GLN A 1 112 ? 10.899 1.248 15.967 1.00 95.62 112 GLN A N 1
ATOM 854 C CA . GLN A 1 112 ? 10.854 1.471 17.411 1.00 95.62 112 GLN A CA 1
ATOM 855 C C . GLN A 1 112 ? 11.109 2.943 17.772 1.00 95.62 112 GLN A C 1
ATOM 857 O O . GLN A 1 112 ? 10.481 3.465 18.695 1.00 95.62 112 GLN A O 1
ATOM 862 N N . GLN A 1 113 ? 12.018 3.613 17.062 1.00 95.12 113 GLN A N 1
ATOM 863 C CA . GLN A 1 113 ? 12.305 5.033 17.268 1.00 95.12 113 GLN A CA 1
ATOM 864 C C . GLN A 1 113 ? 11.120 5.917 16.877 1.00 95.12 113 GLN A C 1
ATOM 866 O O . GLN A 1 113 ? 10.721 6.758 17.684 1.00 95.12 113 GLN A O 1
ATOM 871 N N . TRP A 1 114 ? 10.532 5.685 15.702 1.00 94.94 114 TRP A N 1
ATOM 872 C CA . TRP A 1 114 ? 9.324 6.371 15.240 1.00 94.94 114 TRP A CA 1
ATOM 873 C C . TRP A 1 114 ? 8.168 6.166 16.222 1.00 94.94 114 TRP A C 1
ATOM 875 O O . TRP A 1 114 ? 7.585 7.134 16.708 1.00 94.94 114 TRP A O 1
ATOM 885 N N . TRP A 1 115 ? 7.909 4.923 16.637 1.00 94.75 115 TRP A N 1
ATOM 886 C CA . TRP A 1 115 ? 6.865 4.623 17.619 1.00 94.75 115 TRP A CA 1
ATOM 887 C C . TRP A 1 115 ? 7.046 5.402 18.927 1.00 94.75 115 TRP A C 1
ATOM 889 O O . TRP A 1 115 ? 6.084 5.880 19.527 1.00 94.75 115 TRP A O 1
ATOM 899 N N . ALA A 1 116 ? 8.287 5.519 19.402 1.00 94.75 116 ALA A N 1
ATOM 900 C CA . ALA A 1 116 ? 8.584 6.177 20.667 1.00 94.75 116 ALA A CA 1
ATOM 901 C C . ALA A 1 116 ? 8.474 7.708 20.604 1.00 94.75 116 ALA A C 1
ATOM 903 O O . ALA A 1 116 ? 8.209 8.328 21.638 1.00 94.75 116 ALA A O 1
ATOM 904 N N . ARG A 1 117 ? 8.724 8.314 19.438 1.00 93.56 117 ARG A N 1
ATOM 905 C CA . ARG A 1 117 ? 8.938 9.765 19.303 1.00 93.56 117 ARG A CA 1
ATOM 906 C C . ARG A 1 117 ? 7.860 10.490 18.511 1.00 93.56 117 ARG A C 1
ATOM 908 O O . ARG A 1 117 ? 7.601 11.651 18.800 1.00 93.56 117 ARG A O 1
ATOM 915 N N . GLU A 1 118 ? 7.277 9.818 17.533 1.00 92.88 118 GLU A N 1
ATOM 916 C CA . GLU A 1 118 ? 6.566 10.453 16.425 1.00 92.88 118 GLU A CA 1
ATOM 917 C C . GLU A 1 118 ? 5.146 9.907 16.252 1.00 92.88 118 GLU A C 1
ATOM 919 O O . GLU A 1 118 ? 4.229 10.675 15.983 1.00 92.88 118 GLU A O 1
ATOM 924 N N . ALA A 1 119 ? 4.936 8.606 16.472 1.00 91.88 119 ALA A N 1
ATOM 925 C CA . ALA A 1 119 ? 3.634 7.977 16.267 1.00 91.88 119 ALA A CA 1
ATOM 926 C C . ALA A 1 119 ? 2.528 8.551 17.175 1.00 91.88 119 ALA A C 1
ATOM 928 O O . ALA A 1 119 ? 2.715 8.704 18.393 1.00 91.88 119 ALA A O 1
ATOM 929 N N . ASN A 1 120 ? 1.323 8.734 16.617 1.00 93.00 120 ASN A N 1
ATOM 930 C CA . ASN A 1 120 ? 0.113 8.988 17.401 1.00 93.00 120 ASN A CA 1
ATOM 931 C C . ASN A 1 120 ? -0.382 7.699 18.081 1.00 93.00 120 ASN A C 1
ATOM 933 O O . ASN A 1 120 ? -1.363 7.073 17.687 1.00 93.00 120 ASN A O 1
ATOM 937 N N . ARG A 1 121 ? 0.345 7.278 19.119 1.00 94.75 121 ARG A N 1
ATOM 938 C CA . ARG A 1 121 ? 0.156 5.990 19.804 1.00 94.75 121 ARG A CA 1
ATOM 939 C C . ARG A 1 121 ? -1.259 5.763 20.332 1.00 94.75 121 ARG A C 1
ATOM 941 O O . ARG A 1 121 ? -1.681 4.616 20.379 1.00 94.75 121 ARG A O 1
ATOM 948 N N . ALA A 1 122 ? -1.942 6.818 20.778 1.00 94.62 122 ALA A N 1
ATOM 949 C CA . ALA A 1 122 ? -3.290 6.699 21.329 1.00 94.62 122 ALA A CA 1
ATOM 950 C C . ALA A 1 122 ? -4.298 6.367 20.225 1.00 94.62 122 ALA A C 1
ATOM 952 O O . ALA A 1 122 ? -5.006 5.374 20.328 1.00 94.62 122 ALA A O 1
ATOM 953 N N . GLU A 1 123 ? -4.278 7.141 19.140 1.00 94.06 123 GLU A N 1
ATOM 954 C CA . GLU A 1 123 ? -5.172 6.943 18.000 1.00 94.06 123 GLU A CA 1
ATOM 955 C C . GLU A 1 123 ? -4.932 5.584 17.330 1.00 94.06 123 GLU A C 1
ATOM 957 O O . GLU A 1 123 ? -5.864 4.807 17.153 1.00 94.06 123 GLU A O 1
ATOM 962 N N . ILE A 1 124 ? -3.666 5.227 17.094 1.00 95.12 124 ILE A N 1
ATOM 963 C CA . ILE A 1 124 ? -3.307 3.917 16.538 1.00 95.12 124 ILE A CA 1
ATOM 964 C C . ILE A 1 124 ? -3.783 2.771 17.448 1.00 95.12 124 ILE A C 1
ATOM 966 O O . ILE A 1 124 ? -4.273 1.754 16.958 1.00 95.12 124 ILE A O 1
ATOM 970 N N . ALA A 1 125 ? -3.640 2.902 18.772 1.00 95.31 125 ALA A N 1
ATOM 971 C CA . ALA A 1 125 ? -4.091 1.873 19.709 1.00 95.31 125 ALA A CA 1
ATOM 972 C C . ALA A 1 125 ? -5.620 1.711 19.703 1.00 95.31 125 ALA A C 1
ATOM 974 O O . ALA A 1 125 ? -6.102 0.578 19.752 1.00 95.31 125 ALA A O 1
ATOM 975 N N . ASP A 1 126 ? -6.366 2.811 19.598 1.00 94.19 126 ASP A N 1
ATOM 976 C CA . ASP A 1 126 ? -7.828 2.788 19.507 1.00 94.19 126 ASP A CA 1
ATOM 977 C C . ASP A 1 126 ? -8.295 2.137 18.193 1.00 94.19 126 ASP A C 1
ATOM 979 O O . ASP A 1 126 ? -9.185 1.279 18.207 1.00 94.19 126 ASP A O 1
ATOM 983 N N . THR A 1 127 ? -7.651 2.458 17.066 1.00 94.56 127 THR A N 1
ATOM 984 C CA . THR A 1 127 ? -7.928 1.831 15.762 1.00 94.56 127 THR A CA 1
ATOM 985 C C . THR A 1 127 ? -7.642 0.327 15.788 1.00 94.56 127 THR A C 1
ATOM 987 O O . THR A 1 127 ? -8.466 -0.478 15.351 1.00 94.56 127 THR A O 1
ATOM 990 N N . LEU A 1 128 ? -6.522 -0.097 16.382 1.00 93.88 128 LEU A N 1
ATOM 991 C CA . LEU A 1 128 ? -6.200 -1.521 16.554 1.00 93.88 128 LEU A CA 1
ATOM 992 C C . LEU A 1 128 ? -7.201 -2.246 17.464 1.00 93.88 128 LEU A C 1
ATOM 994 O O . LEU A 1 128 ? -7.556 -3.396 17.200 1.00 93.88 128 LEU A O 1
ATOM 998 N N . ALA A 1 129 ? -7.692 -1.589 18.517 1.00 91.31 129 ALA A N 1
ATOM 999 C CA . ALA A 1 129 ? -8.722 -2.156 19.383 1.00 91.31 129 ALA A CA 1
ATOM 1000 C C . ALA A 1 129 ? -10.054 -2.350 18.637 1.00 91.31 129 ALA A C 1
ATOM 1002 O O . ALA A 1 129 ? -10.719 -3.371 18.826 1.00 91.31 129 ALA A O 1
ATOM 1003 N N . ARG A 1 130 ? -10.424 -1.414 17.750 1.00 90.75 130 ARG A N 1
ATOM 1004 C CA . ARG A 1 130 ? -11.583 -1.558 16.849 1.00 90.75 130 ARG A CA 1
ATOM 1005 C C . ARG A 1 130 ? -11.399 -2.714 15.869 1.00 90.75 130 ARG A C 1
ATOM 1007 O O . ARG A 1 130 ? -12.332 -3.494 15.682 1.00 90.75 130 ARG A O 1
ATOM 1014 N N . LEU A 1 131 ? -10.197 -2.870 15.309 1.00 89.06 131 LEU A N 1
ATOM 1015 C CA . LEU A 1 131 ? -9.875 -3.949 14.371 1.00 89.06 131 LEU A CA 1
ATOM 1016 C C . LEU A 1 131 ? -10.044 -5.337 15.007 1.00 89.06 131 LEU A C 1
ATOM 1018 O O . LEU A 1 131 ? -10.547 -6.253 14.353 1.00 89.06 131 LEU A O 1
ATOM 1022 N N . ALA A 1 132 ? -9.671 -5.471 16.284 1.00 82.56 132 ALA A N 1
ATOM 1023 C CA . ALA A 1 132 ? -9.856 -6.690 17.074 1.00 82.56 132 ALA A CA 1
ATOM 1024 C C . ALA A 1 132 ? -11.332 -6.992 17.420 1.00 82.56 132 ALA A C 1
ATOM 1026 O O . ALA A 1 132 ? -11.647 -8.108 17.837 1.00 82.56 132 ALA A O 1
ATOM 1027 N N . GLY A 1 133 ? -12.230 -6.012 17.272 1.00 79.88 133 GLY A N 1
ATOM 1028 C CA . GLY A 1 133 ? -13.673 -6.153 17.474 1.00 79.88 133 GLY A CA 1
ATOM 1029 C C . GLY A 1 133 ? -14.418 -6.759 16.275 1.00 79.88 133 GLY A C 1
ATOM 1030 O O . GLY A 1 133 ? -13.825 -7.341 15.371 1.00 79.88 133 GLY A O 1
ATOM 1031 N N . GLU A 1 134 ? -15.753 -6.626 16.264 1.00 67.69 134 GLU A N 1
ATOM 1032 C CA . GLU A 1 134 ? -16.631 -7.302 15.289 1.00 67.69 134 GLU A CA 1
ATOM 1033 C C . GLU A 1 134 ? -17.135 -6.443 14.107 1.00 67.69 134 GLU A C 1
ATOM 1035 O O . GLU A 1 134 ? -17.693 -7.019 13.176 1.00 67.69 134 GLU A O 1
ATOM 1040 N N . CYS A 1 135 ? -16.852 -5.136 14.001 1.00 65.69 135 CYS A N 1
ATOM 1041 C CA . CYS A 1 135 ? -17.373 -4.308 12.885 1.00 65.69 135 CYS A CA 1
ATOM 1042 C C . CYS A 1 135 ? -16.297 -3.713 11.946 1.00 65.69 135 CYS A C 1
ATOM 1044 O O . CYS A 1 135 ? -15.276 -3.244 12.437 1.00 65.69 135 CYS A O 1
ATOM 1046 N N . GLU A 1 136 ? -16.531 -3.779 10.627 1.00 85.50 136 GLU A N 1
ATOM 1047 C CA . GLU A 1 136 ? -15.856 -3.001 9.557 1.00 85.50 136 GLU A CA 1
ATOM 1048 C C . GLU A 1 136 ? -14.319 -3.087 9.510 1.00 85.50 136 GLU A C 1
ATOM 1050 O O . GLU A 1 136 ? -13.605 -2.098 9.683 1.00 85.50 136 GLU A O 1
ATOM 1055 N N . ALA A 1 137 ? -13.780 -4.282 9.272 1.00 90.81 137 ALA A N 1
ATOM 1056 C CA . ALA A 1 137 ? -12.330 -4.484 9.243 1.00 90.81 137 ALA A CA 1
ATOM 1057 C C . ALA A 1 137 ? -11.649 -3.784 8.067 1.00 90.81 137 ALA A C 1
ATOM 1059 O O . ALA A 1 137 ? -10.544 -3.283 8.218 1.00 90.81 137 ALA A O 1
ATOM 1060 N N . GLU A 1 138 ? -12.322 -3.755 6.925 1.00 94.00 138 GLU A N 1
ATOM 1061 C CA . GLU A 1 138 ? -11.873 -3.168 5.671 1.00 94.00 138 GLU A CA 1
ATOM 1062 C C . GLU A 1 138 ? -11.585 -1.671 5.868 1.00 94.00 138 GLU A C 1
ATOM 1064 O O . GLU A 1 138 ? -10.454 -1.221 5.690 1.00 94.00 138 GLU A O 1
ATOM 1069 N N . TYR A 1 139 ? -12.573 -0.921 6.370 1.00 94.25 139 TYR A N 1
ATOM 1070 C CA . TYR A 1 139 ? -12.419 0.504 6.675 1.00 94.25 139 TYR A CA 1
ATOM 1071 C C . TYR A 1 139 ? -11.489 0.765 7.860 1.00 94.25 139 TYR A C 1
ATOM 1073 O O . TYR A 1 139 ? -10.737 1.735 7.838 1.00 94.25 139 TYR A O 1
ATOM 1081 N N . THR A 1 140 ? -11.498 -0.094 8.886 1.00 94.56 140 THR A N 1
ATOM 1082 C CA . THR A 1 140 ? -10.601 0.079 10.042 1.00 94.56 140 THR A CA 1
ATOM 1083 C C . THR A 1 140 ? -9.134 -0.119 9.652 1.00 94.56 140 THR A C 1
ATOM 1085 O O . THR A 1 140 ? -8.260 0.568 10.176 1.00 94.56 140 THR A O 1
ATOM 1088 N N . LEU A 1 141 ? -8.843 -1.041 8.729 1.00 95.31 141 LEU A N 1
ATOM 1089 C CA . LEU A 1 141 ? -7.500 -1.210 8.179 1.00 95.31 141 LEU A CA 1
ATOM 1090 C C . LEU A 1 141 ? -7.103 -0.005 7.332 1.00 95.31 141 LEU A C 1
ATOM 1092 O O . LEU A 1 141 ? -6.027 0.535 7.557 1.00 95.31 141 LEU A O 1
ATOM 1096 N N . HIS A 1 142 ? -7.973 0.462 6.437 1.00 95.38 142 HIS A N 1
ATOM 1097 C CA . HIS A 1 142 ? -7.712 1.677 5.663 1.00 95.38 142 HIS A CA 1
ATOM 1098 C C . HIS A 1 142 ? -7.379 2.869 6.574 1.00 95.38 142 HIS A C 1
ATOM 1100 O O . HIS A 1 142 ? -6.318 3.476 6.458 1.00 95.38 142 HIS A O 1
ATOM 1106 N N . GLU A 1 143 ? -8.218 3.129 7.581 1.00 95.19 143 GLU A N 1
ATOM 1107 C CA . GLU A 1 143 ? -7.995 4.171 8.589 1.00 95.19 143 GLU A CA 1
ATOM 1108 C C . GLU A 1 143 ? -6.641 4.016 9.306 1.00 95.19 143 GLU A C 1
ATOM 1110 O O . GLU A 1 143 ? -5.915 4.996 9.489 1.00 95.19 143 GLU A O 1
ATOM 1115 N N . LEU A 1 144 ? -6.262 2.786 9.671 1.00 95.06 144 LEU A N 1
ATOM 1116 C CA . LEU A 1 144 ? -4.972 2.505 10.299 1.00 95.06 144 LEU A CA 1
ATOM 1117 C C . LEU A 1 144 ? -3.796 2.879 9.385 1.00 95.06 144 LEU A C 1
ATOM 1119 O O . LEU A 1 144 ? -2.813 3.452 9.855 1.00 95.06 144 LEU A O 1
ATOM 1123 N N . LEU A 1 145 ? -3.875 2.562 8.091 1.00 94.75 145 LEU A N 1
ATOM 1124 C CA . LEU A 1 145 ? -2.806 2.852 7.134 1.00 94.75 145 LEU A CA 1
ATOM 1125 C C . LEU A 1 145 ? -2.704 4.356 6.858 1.00 94.75 145 LEU A C 1
ATOM 1127 O O . LEU A 1 145 ? -1.587 4.881 6.831 1.00 94.75 145 LEU A O 1
ATOM 1131 N N . LEU A 1 146 ? -3.832 5.074 6.799 1.00 93.50 146 LEU A N 1
ATOM 1132 C CA . LEU A 1 146 ? -3.846 6.540 6.751 1.00 93.50 146 LEU A CA 1
ATOM 1133 C C . LEU A 1 146 ? -3.119 7.145 7.962 1.00 93.50 146 LEU A C 1
ATOM 1135 O O . LEU A 1 146 ? -2.230 7.985 7.807 1.00 93.50 146 LEU A O 1
ATOM 1139 N N . GLN A 1 147 ? -3.436 6.675 9.172 1.00 93.00 147 GLN A N 1
ATOM 1140 C CA . GLN A 1 147 ? -2.804 7.147 10.410 1.00 93.00 147 GLN A CA 1
ATOM 1141 C C . GLN A 1 147 ? -1.297 6.873 10.448 1.00 93.00 147 GLN A C 1
ATOM 1143 O O . GLN A 1 147 ? -0.548 7.648 11.041 1.00 93.00 147 GLN A O 1
ATOM 1148 N N . VAL A 1 148 ? -0.833 5.779 9.843 1.00 93.81 148 VAL A N 1
ATOM 1149 C CA . VAL A 1 148 ? 0.576 5.370 9.898 1.00 93.81 148 VAL A CA 1
ATOM 1150 C C . VAL A 1 148 ? 1.398 5.996 8.775 1.00 93.81 148 VAL A C 1
ATOM 1152 O O . VAL A 1 148 ? 2.501 6.472 9.038 1.00 93.81 148 VAL A O 1
ATOM 1155 N N . PHE A 1 149 ? 0.902 6.004 7.538 1.00 92.62 149 PHE A N 1
ATOM 1156 C CA . PHE A 1 149 ? 1.687 6.379 6.357 1.00 92.62 149 PHE A CA 1
ATOM 1157 C C . PHE A 1 149 ? 1.287 7.707 5.720 1.00 92.62 149 PHE A C 1
ATOM 1159 O O . PHE A 1 149 ? 2.108 8.275 5.003 1.00 92.62 149 PHE A O 1
ATOM 1166 N N . GLN A 1 150 ? 0.088 8.225 5.989 1.00 86.25 150 GLN A N 1
ATOM 1167 C CA . GLN A 1 150 ? -0.376 9.499 5.427 1.00 86.25 150 GLN A CA 1
ATOM 1168 C C . GLN A 1 150 ? -0.429 10.642 6.458 1.00 86.25 150 GLN A C 1
ATOM 1170 O O . GLN A 1 150 ? -0.693 11.789 6.098 1.00 86.25 150 GLN A O 1
ATOM 1175 N N . SER A 1 151 ? -0.131 10.360 7.729 1.00 80.94 151 SER A N 1
ATOM 1176 C CA . SER A 1 151 ? 0.060 11.382 8.761 1.00 80.94 151 SER A CA 1
ATOM 1177 C C . SER A 1 151 ? 1.430 12.065 8.648 1.00 80.94 151 SER A C 1
ATOM 1179 O O . SER A 1 151 ? 2.359 11.538 8.037 1.00 80.94 151 SER A O 1
ATOM 1181 N N . ASP A 1 152 ? 1.565 13.256 9.240 1.00 76.94 152 ASP A N 1
ATOM 1182 C CA . ASP A 1 152 ? 2.849 13.949 9.387 1.00 76.94 152 ASP A CA 1
ATOM 1183 C C . ASP A 1 152 ? 3.302 13.880 10.859 1.00 76.94 152 ASP A C 1
ATOM 1185 O O . ASP A 1 152 ? 2.596 14.408 11.728 1.00 76.94 152 ASP A O 1
ATOM 1189 N N . PRO A 1 153 ? 4.446 13.240 11.177 1.00 71.56 153 PRO A N 1
ATOM 1190 C CA . PRO A 1 153 ? 5.404 12.602 10.263 1.00 71.56 153 PRO A CA 1
ATOM 1191 C C . PRO A 1 153 ? 4.996 11.188 9.809 1.00 71.56 153 PRO A C 1
ATOM 1193 O O . PRO A 1 153 ? 4.617 10.337 10.618 1.00 71.56 153 PRO A O 1
ATOM 1196 N N . SER A 1 154 ? 5.171 10.912 8.511 1.00 78.31 154 SER A N 1
ATOM 1197 C CA . SER A 1 154 ? 4.796 9.618 7.922 1.00 78.31 154 SER A CA 1
ATOM 1198 C C . SER A 1 154 ? 5.702 8.470 8.378 1.00 78.31 154 SER A C 1
ATOM 1200 O O . SER A 1 154 ? 6.924 8.609 8.494 1.00 78.31 154 SER A O 1
ATOM 1202 N N . GLY A 1 155 ? 5.114 7.285 8.543 1.00 77.56 155 GLY A N 1
ATOM 1203 C CA . GLY A 1 155 ? 5.812 6.040 8.860 1.00 77.56 155 GLY A CA 1
ATOM 1204 C C . GLY A 1 155 ? 6.627 5.436 7.709 1.00 77.56 155 GLY A C 1
ATOM 1205 O O . GLY A 1 155 ? 7.219 4.375 7.865 1.00 77.56 155 GLY A O 1
ATOM 1206 N N . ALA A 1 156 ? 6.713 6.076 6.541 1.00 85.31 156 ALA A N 1
ATOM 1207 C CA . ALA A 1 156 ? 7.452 5.509 5.409 1.00 85.31 156 ALA A CA 1
ATOM 1208 C C . ALA A 1 156 ? 8.973 5.414 5.665 1.00 85.31 156 ALA A C 1
ATOM 1210 O O . ALA A 1 156 ? 9.652 4.581 5.070 1.00 85.31 156 ALA A O 1
ATOM 1211 N N . SER A 1 157 ? 9.515 6.239 6.569 1.00 88.81 157 SER A N 1
ATOM 1212 C CA . SER A 1 157 ? 10.961 6.366 6.823 1.00 88.81 157 SER A CA 1
ATOM 1213 C C . SER A 1 157 ? 11.622 5.131 7.445 1.00 88.81 157 SER A C 1
ATOM 1215 O O . SER A 1 157 ? 12.841 4.980 7.355 1.00 88.81 157 SER A O 1
ATOM 1217 N N . TRP A 1 158 ? 10.844 4.253 8.079 1.00 93.69 158 TRP A N 1
ATOM 1218 C CA . TRP A 1 158 ? 11.337 3.007 8.667 1.00 93.69 158 TRP A CA 1
ATOM 1219 C C . TRP A 1 158 ? 11.099 1.784 7.777 1.00 93.69 158 TRP A C 1
ATOM 1221 O O . TRP A 1 158 ? 11.460 0.673 8.170 1.00 93.69 158 TRP A O 1
ATOM 1231 N N . LEU A 1 159 ? 10.510 1.954 6.592 1.00 95.31 159 LEU A N 1
ATOM 1232 C CA . LEU A 1 159 ? 10.479 0.913 5.571 1.00 95.31 159 LEU A CA 1
ATOM 1233 C C . LEU A 1 159 ? 11.800 0.903 4.799 1.00 95.31 159 LEU A C 1
ATOM 1235 O O . LEU A 1 159 ? 12.388 1.941 4.502 1.00 95.31 159 LEU A O 1
ATOM 1239 N N . GLN A 1 160 ? 12.262 -0.293 4.458 1.00 94.31 160 GLN A N 1
ATOM 1240 C CA . GLN A 1 160 ? 13.489 -0.518 3.708 1.00 94.31 160 GLN A CA 1
ATOM 1241 C C . GLN A 1 160 ? 13.231 -1.466 2.540 1.00 94.31 160 GLN A C 1
ATOM 1243 O O . GLN A 1 160 ? 12.423 -2.392 2.633 1.00 94.31 160 GLN A O 1
ATOM 1248 N N . VAL A 1 161 ? 13.964 -1.247 1.452 1.00 95.19 161 VAL A N 1
ATOM 1249 C CA . VAL A 1 161 ? 13.901 -2.062 0.239 1.00 95.19 161 VAL A CA 1
ATOM 1250 C C . VAL A 1 161 ? 15.265 -2.701 0.006 1.00 95.19 161 VAL A C 1
ATOM 1252 O O . VAL A 1 161 ? 16.288 -2.018 -0.037 1.00 95.19 161 VAL A O 1
ATOM 1255 N N . GLN A 1 162 ? 15.278 -4.020 -0.131 1.00 93.75 162 GLN A N 1
ATOM 1256 C CA . GLN A 1 162 ? 16.447 -4.846 -0.421 1.00 93.75 162 GLN A CA 1
ATOM 1257 C C . GLN A 1 162 ? 16.332 -5.426 -1.833 1.00 93.75 162 GLN A C 1
ATOM 1259 O O . GLN A 1 162 ? 15.244 -5.457 -2.393 1.00 93.75 162 GLN A O 1
ATOM 1264 N N . GLY A 1 163 ? 17.447 -5.878 -2.412 1.00 90.12 163 GLY A N 1
ATOM 1265 C CA . GLY A 1 163 ? 17.472 -6.437 -3.774 1.00 90.12 163 GLY A CA 1
ATOM 1266 C C . GLY A 1 163 ? 17.588 -5.392 -4.889 1.00 90.12 163 GLY A C 1
ATOM 1267 O O . GLY A 1 163 ? 17.643 -5.738 -6.066 1.00 90.12 163 GLY A O 1
ATOM 1268 N N . LEU A 1 164 ? 17.692 -4.107 -4.537 1.00 89.19 164 LEU A N 1
ATOM 1269 C CA . LEU A 1 164 ? 17.969 -3.046 -5.500 1.00 89.19 164 LEU A CA 1
ATOM 1270 C C . LEU A 1 164 ? 19.391 -3.152 -6.066 1.00 89.19 164 LEU A C 1
ATOM 1272 O O . LEU A 1 164 ? 20.343 -3.512 -5.370 1.00 89.19 164 LEU A O 1
ATOM 1276 N N . ALA A 1 165 ? 19.536 -2.791 -7.341 1.00 85.38 165 ALA A N 1
ATOM 1277 C CA . ALA A 1 165 ? 20.836 -2.715 -7.991 1.00 85.38 165 ALA A CA 1
ATOM 1278 C C . ALA A 1 165 ? 21.735 -1.658 -7.324 1.00 85.38 165 ALA A C 1
ATOM 1280 O O . ALA A 1 165 ? 21.264 -0.641 -6.812 1.00 85.38 165 ALA A O 1
ATOM 1281 N N . ALA A 1 166 ? 23.052 -1.868 -7.374 1.00 84.69 166 ALA A N 1
ATOM 1282 C CA . ALA A 1 166 ? 24.008 -0.896 -6.855 1.00 84.69 166 ALA A CA 1
ATOM 1283 C C . ALA A 1 166 ? 23.841 0.469 -7.552 1.00 84.69 166 ALA A C 1
ATOM 1285 O O . ALA A 1 166 ? 23.862 0.555 -8.781 1.00 84.69 166 ALA A O 1
ATOM 1286 N N . GLY A 1 167 ? 23.696 1.533 -6.756 1.00 86.12 167 GLY A N 1
ATOM 1287 C CA . GLY A 1 167 ? 23.453 2.892 -7.251 1.00 86.12 167 GLY A CA 1
ATOM 1288 C C . GLY A 1 167 ? 21.989 3.207 -7.581 1.00 86.12 167 GLY A C 1
ATOM 1289 O O . GLY A 1 167 ? 21.732 4.244 -8.191 1.00 86.12 167 GLY A O 1
ATOM 1290 N N . ALA A 1 168 ? 21.049 2.329 -7.216 1.00 90.38 168 ALA A N 1
ATOM 1291 C CA . ALA A 1 168 ? 19.629 2.652 -7.178 1.00 90.38 168 ALA A CA 1
ATOM 1292 C C . ALA A 1 168 ? 19.259 3.285 -5.830 1.00 90.38 168 ALA A C 1
ATOM 1294 O O . ALA A 1 168 ? 19.552 2.721 -4.776 1.00 90.38 168 ALA A O 1
ATOM 1295 N N . ASP A 1 169 ? 18.573 4.423 -5.887 1.00 91.81 169 ASP A N 1
ATOM 1296 C CA . ASP A 1 169 ? 18.082 5.149 -4.721 1.00 91.81 169 ASP A CA 1
ATOM 1297 C C . ASP A 1 169 ? 16.555 5.090 -4.668 1.00 91.81 169 ASP A C 1
ATOM 1299 O O . ASP A 1 169 ? 15.874 5.379 -5.656 1.00 91.81 169 ASP A O 1
ATOM 1303 N N . VAL A 1 170 ? 16.002 4.773 -3.497 1.00 93.06 170 VAL A N 1
ATOM 1304 C CA . VAL A 1 170 ? 14.562 4.906 -3.247 1.00 93.06 170 VAL A CA 1
ATOM 1305 C C . VAL A 1 170 ? 14.223 6.389 -3.125 1.00 93.06 170 VAL A C 1
ATOM 1307 O O . VAL A 1 170 ? 14.758 7.091 -2.268 1.00 93.06 170 VAL A O 1
ATOM 1310 N N . ARG A 1 171 ? 13.332 6.877 -3.990 1.00 92.31 171 ARG A N 1
ATOM 1311 C CA . ARG A 1 171 ? 12.836 8.260 -3.953 1.00 92.31 171 ARG A CA 1
ATOM 1312 C C . ARG A 1 171 ? 11.554 8.387 -3.165 1.00 92.31 171 ARG A C 1
ATOM 1314 O O . ARG A 1 171 ? 11.375 9.362 -2.443 1.00 92.31 171 ARG A O 1
ATOM 1321 N N . TRP A 1 172 ? 10.676 7.414 -3.330 1.00 89.88 172 TRP A N 1
ATOM 1322 C CA . TRP A 1 172 ? 9.392 7.389 -2.664 1.00 89.88 172 TRP A CA 1
ATOM 1323 C C . TRP A 1 172 ? 8.893 5.953 -2.585 1.00 89.88 172 TRP A C 1
ATOM 1325 O O . TRP A 1 172 ? 9.147 5.150 -3.484 1.00 89.88 172 TRP A O 1
ATOM 1335 N N . LEU A 1 173 ? 8.190 5.645 -1.505 1.00 93.25 173 LEU A N 1
ATOM 1336 C CA . LEU A 1 173 ? 7.442 4.411 -1.355 1.00 93.25 173 LEU A CA 1
ATOM 1337 C C . LEU A 1 173 ? 6.139 4.707 -0.613 1.00 93.25 173 LEU A C 1
ATOM 1339 O O . LEU A 1 173 ? 6.075 5.662 0.164 1.00 93.25 173 LEU A O 1
ATOM 1343 N N . SER A 1 174 ? 5.125 3.882 -0.837 1.00 92.25 174 SER A N 1
ATOM 1344 C CA . SER A 1 174 ? 3.896 3.865 -0.044 1.00 92.25 174 SER A CA 1
ATOM 1345 C C . SER A 1 174 ? 3.414 2.439 0.154 1.00 92.25 174 SER A C 1
ATOM 1347 O O . SER A 1 174 ? 3.632 1.575 -0.696 1.00 92.25 174 SER A O 1
ATOM 1349 N N . LEU A 1 175 ? 2.764 2.221 1.290 1.00 94.88 175 LEU A N 1
ATOM 1350 C CA . LEU A 1 175 ? 1.988 1.035 1.599 1.00 94.88 175 LEU A CA 1
ATOM 1351 C C . LEU A 1 175 ? 0.615 1.526 2.045 1.00 94.88 175 LEU A C 1
ATOM 1353 O O . LEU A 1 175 ? 0.541 2.384 2.925 1.00 94.88 175 LEU A O 1
ATOM 1357 N N . ASP A 1 176 ? -0.434 0.988 1.443 1.00 95.12 176 ASP A N 1
ATOM 1358 C CA . ASP A 1 176 ? -1.811 1.331 1.763 1.00 95.12 176 ASP A CA 1
ATOM 1359 C C . ASP A 1 176 ? -2.701 0.088 1.763 1.00 95.12 176 ASP A C 1
ATOM 1361 O O . ASP A 1 176 ? -2.312 -0.982 1.280 1.00 95.12 176 ASP A O 1
ATOM 1365 N N . ILE A 1 177 ? -3.885 0.233 2.342 1.00 96.12 177 ILE A N 1
ATOM 1366 C CA . ILE A 1 177 ? -4.942 -0.766 2.302 1.00 96.12 177 ILE A CA 1
ATOM 1367 C C . ILE A 1 177 ? -6.236 -0.057 1.941 1.00 96.12 177 ILE A C 1
ATOM 1369 O O . ILE A 1 177 ? -6.714 0.765 2.716 1.00 96.12 177 ILE A O 1
ATOM 1373 N N . ASP A 1 178 ? -6.831 -0.427 0.814 1.00 95.12 178 ASP A N 1
ATOM 1374 C CA . ASP A 1 178 ? -8.086 0.151 0.345 1.00 95.12 178 ASP A CA 1
ATOM 1375 C C . ASP A 1 178 ? -9.234 -0.860 0.463 1.00 95.12 178 ASP A C 1
ATOM 1377 O O . ASP A 1 178 ? -9.034 -2.045 0.193 1.00 95.12 178 ASP A O 1
ATOM 1381 N N . PRO A 1 179 ? -10.449 -0.441 0.861 1.00 95.81 179 PRO A N 1
ATOM 1382 C CA . PRO A 1 179 ? -11.629 -1.295 0.783 1.00 95.81 179 PRO A CA 1
ATOM 1383 C C . PRO A 1 179 ? -11.899 -1.715 -0.667 1.00 95.81 179 PRO A C 1
ATOM 1385 O O . PRO A 1 179 ? -11.978 -0.865 -1.555 1.00 95.81 179 PRO A O 1
ATOM 1388 N N . ALA A 1 180 ? -12.076 -3.016 -0.892 1.00 94.31 180 ALA A N 1
ATOM 1389 C CA . ALA A 1 180 ? -12.385 -3.578 -2.200 1.00 94.31 180 ALA A CA 1
ATOM 1390 C C . ALA A 1 180 ? -13.873 -3.931 -2.298 1.00 94.31 180 ALA A C 1
ATOM 1392 O O . ALA A 1 180 ? -14.496 -4.372 -1.324 1.00 94.31 180 ALA A O 1
ATOM 1393 N N . TYR A 1 181 ? -14.429 -3.716 -3.487 1.00 91.94 181 TYR A N 1
ATOM 1394 C CA . TYR A 1 181 ? -15.832 -3.957 -3.786 1.00 91.94 181 TYR A CA 1
ATOM 1395 C C . TYR A 1 181 ? -15.941 -4.906 -4.972 1.00 91.94 181 TYR A C 1
ATOM 1397 O O . TYR A 1 181 ? -15.191 -4.799 -5.946 1.00 91.94 181 TYR A O 1
ATOM 1405 N N . ASP A 1 182 ? -16.912 -5.809 -4.908 1.00 87.06 182 ASP A N 1
ATOM 1406 C CA . ASP A 1 182 ? -17.210 -6.699 -6.016 1.00 87.06 182 ASP A CA 1
ATOM 1407 C C . ASP A 1 182 ? -17.837 -5.943 -7.205 1.00 87.06 182 ASP A C 1
ATOM 1409 O O . ASP A 1 182 ? -18.147 -4.752 -7.153 1.00 87.06 182 ASP A O 1
ATOM 1413 N N . SER A 1 183 ? -18.087 -6.663 -8.302 1.00 85.56 183 SER A N 1
ATOM 1414 C CA . SER A 1 183 ? -18.729 -6.103 -9.506 1.00 85.56 183 SER A CA 1
ATOM 1415 C C . SER A 1 183 ? -20.130 -5.505 -9.286 1.00 85.56 183 SER A C 1
ATOM 1417 O O . SER A 1 183 ? -20.691 -4.920 -10.208 1.00 85.56 183 SER A O 1
ATOM 1419 N N . GLN A 1 184 ? -20.739 -5.709 -8.115 1.00 91.31 184 GLN A N 1
ATOM 1420 C CA . GLN A 1 184 ? -22.041 -5.162 -7.738 1.00 91.31 184 GLN A CA 1
ATOM 1421 C C . GLN A 1 184 ? -21.917 -3.975 -6.771 1.00 91.31 184 GLN A C 1
ATOM 1423 O O . GLN A 1 184 ? -22.943 -3.449 -6.336 1.00 91.31 184 GLN A O 1
ATOM 1428 N N . GLY A 1 185 ? -20.692 -3.553 -6.439 1.00 88.69 185 GLY A N 1
ATOM 1429 C CA . GLY A 1 185 ? -20.421 -2.489 -5.476 1.00 88.69 185 GLY A CA 1
ATOM 1430 C C . GLY A 1 185 ? -20.565 -2.937 -4.020 1.00 88.69 185 GLY A C 1
ATOM 1431 O O . GLY A 1 185 ? -20.692 -2.096 -3.132 1.00 88.69 185 GLY A O 1
ATOM 1432 N N . VAL A 1 186 ? -20.584 -4.245 -3.746 1.00 89.62 186 VAL A N 1
ATOM 1433 C CA . VAL A 1 186 ? -20.658 -4.767 -2.378 1.00 89.62 186 VAL A CA 1
ATOM 1434 C C . VAL A 1 186 ? -19.249 -4.913 -1.827 1.00 89.62 186 VAL A C 1
ATOM 1436 O O . VAL A 1 186 ? -18.404 -5.545 -2.452 1.00 89.62 186 VAL A O 1
ATOM 1439 N N . LEU A 1 187 ? -19.016 -4.360 -0.635 1.00 89.81 187 LEU A N 1
ATOM 1440 C CA . LEU A 1 187 ? -17.754 -4.510 0.086 1.00 89.81 187 LEU A CA 1
ATOM 1441 C C . LEU A 1 187 ? -17.452 -6.001 0.309 1.00 89.81 187 LEU A C 1
ATOM 1443 O O . LEU A 1 187 ? -18.203 -6.685 1.014 1.00 89.81 187 LEU A O 1
ATOM 1447 N N . ASP A 1 188 ? -16.367 -6.499 -0.280 1.00 89.19 188 ASP A N 1
ATOM 1448 C CA . ASP A 1 188 ? -16.044 -7.931 -0.298 1.00 89.19 188 ASP A CA 1
ATOM 1449 C C . ASP A 1 188 ? -14.612 -8.259 0.167 1.00 89.19 188 ASP A C 1
ATOM 1451 O O . ASP A 1 188 ? -14.295 -9.424 0.446 1.00 89.19 188 ASP A O 1
ATOM 1455 N N . GLY A 1 189 ? -13.774 -7.241 0.361 1.00 94.06 189 GLY A N 1
ATOM 1456 C CA . GLY A 1 189 ? -12.430 -7.411 0.889 1.00 94.06 189 GLY A CA 1
ATOM 1457 C C . GLY A 1 189 ? -11.651 -6.109 0.976 1.00 94.06 189 GLY A C 1
ATOM 1458 O O . GLY A 1 189 ? -12.204 -5.031 1.193 1.00 94.06 189 GLY A O 1
ATOM 1459 N N . ILE A 1 190 ? -10.340 -6.236 0.821 1.00 96.75 190 ILE A N 1
ATOM 1460 C CA . ILE A 1 190 ? -9.409 -5.116 0.700 1.00 96.75 190 ILE A CA 1
ATOM 1461 C C . ILE A 1 190 ? -8.411 -5.380 -0.420 1.00 96.75 190 ILE A C 1
ATOM 1463 O O . ILE A 1 190 ? -8.123 -6.538 -0.723 1.00 96.75 190 ILE A O 1
ATOM 1467 N N . ASP A 1 191 ? -7.806 -4.315 -0.919 1.00 97.81 191 ASP A N 1
ATOM 1468 C CA . ASP A 1 191 ? -6.585 -4.351 -1.705 1.00 97.81 191 ASP A CA 1
ATOM 1469 C C . ASP A 1 191 ? -5.421 -3.839 -0.853 1.00 97.81 191 ASP A C 1
ATOM 1471 O O . ASP A 1 191 ? -5.445 -2.717 -0.351 1.00 97.81 191 ASP A O 1
ATOM 1475 N N . VAL A 1 192 ? -4.391 -4.666 -0.670 1.00 97.75 192 VAL A N 1
ATOM 1476 C CA . VAL A 1 192 ? -3.115 -4.234 -0.087 1.00 97.75 192 VAL A CA 1
ATOM 1477 C C . VAL A 1 192 ? -2.263 -3.683 -1.218 1.00 97.75 192 VAL A C 1
ATOM 1479 O O . VAL A 1 192 ? -1.851 -4.438 -2.100 1.00 97.75 192 VAL A O 1
ATOM 1482 N N . VAL A 1 193 ? -1.986 -2.383 -1.190 1.00 96.62 193 VAL A N 1
ATOM 1483 C CA . VAL A 1 193 ? -1.335 -1.665 -2.287 1.00 96.62 193 VAL A CA 1
ATOM 1484 C C . VAL A 1 193 ? 0.051 -1.203 -1.864 1.00 96.62 193 VAL A C 1
ATOM 1486 O O . VAL A 1 193 ? 0.238 -0.592 -0.815 1.00 96.62 193 VAL A O 1
ATOM 1489 N N . PHE A 1 194 ? 1.044 -1.458 -2.706 1.00 96.44 194 PHE A N 1
ATOM 1490 C CA . PHE A 1 194 ? 2.406 -0.983 -2.528 1.00 96.44 194 PHE A CA 1
ATOM 1491 C C . PHE A 1 194 ? 2.904 -0.294 -3.789 1.00 96.44 194 PHE A C 1
ATOM 1493 O O . PHE A 1 194 ? 2.847 -0.853 -4.887 1.00 96.44 194 PHE A O 1
ATOM 1500 N N . ASN A 1 195 ? 3.463 0.901 -3.617 1.00 95.31 195 ASN A N 1
ATOM 1501 C CA . ASN A 1 195 ? 4.121 1.621 -4.694 1.00 95.31 195 ASN A CA 1
ATOM 1502 C C . ASN A 1 195 ? 5.568 1.925 -4.322 1.00 95.31 195 ASN A C 1
ATOM 1504 O O . ASN A 1 195 ? 5.861 2.348 -3.205 1.00 95.31 195 ASN A O 1
ATOM 1508 N N . LEU A 1 196 ? 6.466 1.772 -5.289 1.00 95.06 196 LEU A N 1
ATOM 1509 C CA . LEU A 1 196 ? 7.883 2.070 -5.150 1.00 95.06 196 LEU A CA 1
ATOM 1510 C C . LEU A 1 196 ? 8.376 2.867 -6.349 1.00 95.06 196 LEU A C 1
ATOM 1512 O O . LEU A 1 196 ? 8.211 2.467 -7.501 1.00 95.06 196 LEU A O 1
ATOM 1516 N N . HIS A 1 197 ? 9.052 3.969 -6.052 1.00 94.81 197 HIS A N 1
ATOM 1517 C CA . HIS A 1 197 ? 9.752 4.791 -7.018 1.00 94.81 197 HIS A CA 1
ATOM 1518 C C . HIS A 1 197 ? 11.249 4.776 -6.710 1.00 94.81 197 HIS A C 1
ATOM 1520 O O . HIS A 1 197 ? 11.692 5.234 -5.651 1.00 94.81 197 HIS A O 1
ATOM 1526 N N . VAL A 1 198 ? 12.031 4.270 -7.660 1.00 93.94 198 VAL A N 1
ATOM 1527 C CA . VAL A 1 198 ? 13.494 4.236 -7.592 1.00 93.94 198 VAL A CA 1
ATOM 1528 C C . VAL A 1 198 ? 14.113 5.038 -8.725 1.00 93.94 198 VAL A C 1
ATOM 1530 O O . VAL A 1 198 ? 13.619 5.048 -9.853 1.00 93.94 198 VAL A O 1
ATOM 1533 N N . GLU A 1 199 ? 15.226 5.696 -8.431 1.00 93.75 199 GLU A N 1
ATOM 1534 C CA . GLU A 1 199 ? 16.036 6.407 -9.410 1.00 93.75 199 GLU A CA 1
ATOM 1535 C C . GLU A 1 199 ? 17.409 5.750 -9.535 1.00 93.75 199 GLU A C 1
ATOM 1537 O O . GLU A 1 199 ? 18.040 5.393 -8.545 1.00 93.75 199 GLU A O 1
ATOM 1542 N N . MET A 1 200 ? 17.884 5.607 -10.771 1.00 89.25 200 MET A N 1
ATOM 1543 C CA . MET A 1 200 ? 19.222 5.115 -11.086 1.00 89.25 200 MET A CA 1
ATOM 1544 C C . MET A 1 200 ? 19.895 6.074 -12.062 1.00 89.25 200 MET A C 1
ATOM 1546 O O . MET A 1 200 ? 19.353 6.337 -13.137 1.00 89.25 200 MET A O 1
ATOM 1550 N N . ALA A 1 201 ? 21.110 6.528 -11.746 1.00 81.88 201 ALA A N 1
ATOM 1551 C CA . ALA A 1 201 ? 21.815 7.566 -12.511 1.00 81.88 201 ALA A CA 1
ATOM 1552 C C . ALA A 1 201 ? 21.899 7.299 -14.030 1.00 81.88 201 ALA A C 1
ATOM 1554 O O . ALA A 1 201 ? 21.823 8.228 -14.829 1.00 81.88 201 ALA A O 1
ATOM 1555 N N . ASN A 1 202 ? 22.020 6.029 -14.436 1.00 79.31 202 ASN A N 1
ATOM 1556 C CA . ASN A 1 202 ? 22.206 5.639 -15.839 1.00 79.31 202 ASN A CA 1
ATOM 1557 C C . ASN A 1 202 ? 20.923 5.166 -16.544 1.00 79.31 202 ASN A C 1
ATOM 1559 O O . ASN A 1 202 ? 20.932 4.975 -17.757 1.00 79.31 202 ASN A O 1
ATOM 1563 N N . ILE A 1 203 ? 19.845 4.917 -15.798 1.00 79.50 203 ILE A N 1
ATOM 1564 C CA . ILE A 1 203 ? 18.614 4.272 -16.301 1.00 79.50 203 ILE A CA 1
ATOM 1565 C C . ILE A 1 203 ? 17.394 5.203 -16.145 1.00 79.50 203 ILE A C 1
ATOM 1567 O O . ILE A 1 203 ? 16.373 5.027 -16.819 1.00 79.50 203 ILE A O 1
ATOM 1571 N N . GLY A 1 204 ? 17.518 6.233 -15.304 1.00 87.31 204 GLY A N 1
ATOM 1572 C CA . GLY A 1 204 ? 16.449 7.150 -14.940 1.00 87.31 204 GLY A CA 1
ATOM 1573 C C . GLY A 1 204 ? 15.541 6.565 -13.862 1.00 87.31 204 GLY A C 1
ATOM 1574 O O . GLY A 1 204 ? 15.955 5.734 -13.052 1.00 87.31 204 GLY A O 1
ATOM 1575 N N . GLN A 1 205 ? 14.293 7.022 -13.861 1.00 90.44 205 GLN A N 1
ATOM 1576 C CA . GLN A 1 205 ? 13.277 6.648 -12.882 1.00 90.44 205 GLN A CA 1
ATOM 1577 C C . GLN A 1 205 ? 12.558 5.356 -13.275 1.00 90.44 205 GLN A C 1
ATOM 1579 O O . GLN A 1 205 ? 12.294 5.109 -14.458 1.00 90.44 205 GLN A O 1
ATOM 1584 N N . ARG A 1 206 ? 12.242 4.521 -12.286 1.00 90.44 206 ARG A N 1
ATOM 1585 C CA . ARG A 1 206 ? 11.440 3.305 -12.439 1.00 90.44 206 ARG A CA 1
ATOM 1586 C C . ARG A 1 206 ? 10.400 3.213 -11.336 1.00 90.44 206 ARG A C 1
ATOM 1588 O O . ARG A 1 206 ? 10.657 3.587 -10.194 1.00 90.44 206 ARG A O 1
ATOM 1595 N N . TRP A 1 207 ? 9.244 2.693 -11.722 1.00 92.75 207 TRP A N 1
ATOM 1596 C CA . TRP A 1 207 ? 8.059 2.593 -10.890 1.00 92.75 207 TRP A CA 1
ATOM 1597 C C . TRP A 1 207 ? 7.633 1.137 -10.800 1.00 92.75 207 TRP A C 1
ATOM 1599 O O . TRP A 1 207 ? 7.650 0.419 -11.800 1.00 92.75 207 TRP A O 1
ATOM 1609 N N . LEU A 1 208 ? 7.251 0.728 -9.601 1.00 92.31 208 LEU A N 1
ATOM 1610 C CA . LEU A 1 208 ? 6.632 -0.553 -9.320 1.00 92.31 208 LEU A CA 1
ATOM 1611 C C . LEU A 1 208 ? 5.340 -0.279 -8.553 1.00 92.31 208 LEU A C 1
ATOM 1613 O O . LEU A 1 208 ? 5.371 0.424 -7.547 1.00 92.31 208 LEU A O 1
ATOM 1617 N N . ALA A 1 209 ? 4.235 -0.841 -9.037 1.00 94.94 209 ALA A N 1
ATOM 1618 C CA . ALA A 1 209 ? 2.941 -0.829 -8.370 1.00 94.94 209 ALA A CA 1
ATOM 1619 C C . ALA A 1 209 ? 2.461 -2.273 -8.210 1.00 94.94 209 ALA A C 1
ATOM 1621 O O . ALA A 1 209 ? 2.409 -3.040 -9.180 1.00 94.94 209 ALA A O 1
ATOM 1622 N N . VAL A 1 210 ? 2.154 -2.655 -6.979 1.00 94.88 210 VAL A N 1
ATOM 1623 C CA . VAL A 1 210 ? 1.746 -4.004 -6.589 1.00 94.88 210 VAL A CA 1
ATOM 1624 C C . VAL A 1 210 ? 0.459 -3.878 -5.795 1.00 94.88 210 VAL A C 1
ATOM 1626 O O . VAL A 1 210 ? 0.374 -3.037 -4.910 1.00 94.88 210 VAL A O 1
ATOM 1629 N N . SER A 1 211 ? -0.536 -4.693 -6.127 1.00 95.88 211 SER A N 1
ATOM 1630 C CA . SER A 1 211 ? -1.795 -4.768 -5.392 1.00 95.88 211 SER A CA 1
ATOM 1631 C C . SER A 1 211 ? -2.139 -6.232 -5.174 1.00 95.88 211 SER A C 1
ATOM 1633 O O . SER A 1 211 ? -1.984 -7.032 -6.101 1.00 95.88 211 SER A O 1
ATOM 1635 N N . VAL A 1 212 ? -2.562 -6.574 -3.960 1.00 96.44 212 VAL A N 1
ATOM 1636 C CA . VAL A 1 212 ? -2.986 -7.922 -3.582 1.00 96.44 212 VAL A CA 1
ATOM 1637 C C . VAL A 1 212 ? -4.359 -7.848 -2.934 1.00 96.44 212 VAL A C 1
ATOM 1639 O O . VAL A 1 212 ? -4.508 -7.282 -1.851 1.00 96.44 212 VAL A O 1
ATOM 1642 N N . TYR A 1 213 ? -5.340 -8.479 -3.573 1.00 96.19 213 TYR A N 1
ATOM 1643 C CA . TYR A 1 213 ? -6.688 -8.602 -3.034 1.00 96.19 213 TYR A CA 1
ATOM 1644 C C . TYR A 1 213 ? -6.740 -9.619 -1.887 1.00 96.19 213 TYR A C 1
ATOM 1646 O O . TYR A 1 213 ? -6.230 -10.740 -1.992 1.00 96.19 213 TYR A O 1
ATOM 1654 N N . VAL A 1 214 ? -7.423 -9.256 -0.802 1.00 93.25 214 VAL A N 1
ATOM 1655 C CA . VAL A 1 214 ? -7.625 -10.103 0.375 1.00 93.25 214 VAL A CA 1
ATOM 1656 C C . VAL A 1 214 ? -9.104 -10.164 0.735 1.00 93.25 214 VAL A C 1
ATOM 1658 O O . VAL A 1 214 ? -9.673 -9.244 1.325 1.00 93.25 214 VAL A O 1
ATOM 1661 N N . ALA A 1 215 ? -9.715 -11.321 0.484 1.00 91.88 215 ALA A N 1
ATOM 1662 C CA . ALA A 1 215 ? -11.041 -11.623 1.004 1.00 91.88 215 ALA A CA 1
ATOM 1663 C C . ALA A 1 215 ? -10.996 -11.835 2.527 1.00 91.88 215 ALA A C 1
ATOM 1665 O O . ALA A 1 215 ? -10.146 -12.567 3.047 1.00 91.88 215 ALA A O 1
ATOM 1666 N N . ARG A 1 216 ? -11.990 -11.295 3.244 1.00 87.12 216 ARG A N 1
ATOM 1667 C CA . ARG A 1 216 ? -12.151 -11.454 4.707 1.00 87.12 216 ARG A CA 1
ATOM 1668 C C . ARG A 1 216 ? -10.886 -11.045 5.483 1.00 87.12 216 ARG A C 1
ATOM 1670 O O . ARG A 1 216 ? -10.322 -11.877 6.209 1.00 87.12 216 ARG A O 1
ATOM 1677 N N . PRO A 1 217 ? -10.463 -9.775 5.396 1.00 90.00 217 PRO A N 1
ATOM 1678 C CA . PRO A 1 217 ? -9.173 -9.305 5.900 1.00 90.00 217 PRO A CA 1
ATOM 1679 C C . PRO A 1 217 ? -8.908 -9.635 7.369 1.00 90.00 217 PRO A C 1
ATOM 1681 O O . PRO A 1 217 ? -7.778 -9.948 7.718 1.00 90.00 217 PRO A O 1
ATOM 1684 N N . ARG A 1 218 ? -9.928 -9.703 8.233 1.00 85.69 218 ARG A N 1
ATOM 1685 C CA . ARG A 1 218 ? -9.754 -10.119 9.641 1.00 85.69 218 ARG A CA 1
ATOM 1686 C C . ARG A 1 218 ? -9.096 -11.470 9.845 1.00 85.69 218 ARG A C 1
ATOM 1688 O O . ARG A 1 218 ? -8.511 -11.713 10.888 1.00 85.69 218 ARG A O 1
ATOM 1695 N N . ARG A 1 219 ? -9.260 -12.400 8.909 1.00 85.31 219 ARG A N 1
ATOM 1696 C CA . ARG A 1 219 ? -8.650 -13.727 9.053 1.00 85.31 219 ARG A CA 1
ATOM 1697 C C . ARG A 1 219 ? -7.157 -13.703 8.770 1.00 85.31 219 ARG A C 1
ATOM 1699 O O . ARG A 1 219 ? -6.472 -14.644 9.153 1.00 85.31 219 ARG A O 1
ATOM 1706 N N . VAL A 1 220 ? -6.698 -12.666 8.079 1.00 87.50 220 VAL A N 1
ATOM 1707 C CA . VAL A 1 220 ? -5.339 -12.559 7.566 1.00 87.50 220 VAL A CA 1
ATOM 1708 C C . VAL A 1 220 ? -4.561 -11.498 8.333 1.00 87.50 220 VAL A C 1
ATOM 1710 O O . VAL A 1 220 ? -3.463 -11.797 8.765 1.00 87.50 220 VAL A O 1
ATOM 1713 N N . LEU A 1 221 ? -5.162 -10.324 8.554 1.00 89.62 221 LEU A N 1
ATOM 1714 C CA . LEU A 1 221 ? -4.578 -9.123 9.161 1.00 89.62 221 LEU A CA 1
ATOM 1715 C C . LEU A 1 221 ? -5.045 -8.871 10.606 1.00 89.62 221 LEU A C 1
ATOM 1717 O O . LEU A 1 221 ? -5.069 -7.734 11.074 1.00 89.62 221 LEU A O 1
ATOM 1721 N N . ALA A 1 222 ? -5.451 -9.915 11.334 1.00 80.69 222 ALA A N 1
ATOM 1722 C CA . ALA A 1 222 ? -5.727 -9.794 12.765 1.00 80.69 222 ALA A CA 1
ATOM 1723 C C . ALA A 1 222 ? -4.445 -9.969 13.583 1.00 80.69 222 ALA A C 1
ATOM 1725 O O . ALA A 1 222 ? -3.906 -11.077 13.696 1.00 80.69 222 ALA A O 1
ATOM 1726 N N . ALA A 1 223 ? -4.010 -8.874 14.205 1.00 85.62 223 ALA A N 1
ATOM 1727 C CA . ALA A 1 223 ? -2.944 -8.894 15.194 1.00 85.62 223 ALA A CA 1
ATOM 1728 C C . ALA A 1 223 ? -3.273 -9.846 16.354 1.00 85.62 223 ALA A C 1
ATOM 1730 O O . ALA A 1 223 ? -4.392 -9.870 16.869 1.00 85.62 223 ALA A O 1
ATOM 1731 N N . GLN A 1 224 ? -2.275 -10.613 16.778 1.00 86.56 224 GLN A N 1
ATOM 1732 C CA . GLN A 1 224 ? -2.345 -11.496 17.942 1.00 86.56 224 GLN A CA 1
ATOM 1733 C C . GLN A 1 224 ? -1.739 -10.832 19.178 1.00 86.56 224 GLN A C 1
ATOM 1735 O O . GLN A 1 224 ? -2.110 -11.152 20.311 1.00 86.56 224 GLN A O 1
ATOM 1740 N N . ALA A 1 225 ? -0.796 -9.910 18.981 1.00 90.00 225 ALA A N 1
ATOM 1741 C CA . ALA A 1 225 ? -0.193 -9.176 20.077 1.00 90.00 225 ALA A CA 1
ATOM 1742 C C . ALA A 1 225 ? -1.197 -8.248 20.780 1.00 90.00 225 ALA A C 1
ATOM 1744 O O . ALA A 1 225 ? -1.956 -7.513 20.157 1.00 90.00 225 ALA A O 1
ATOM 1745 N N . SER A 1 226 ? -1.136 -8.218 22.114 1.00 88.25 226 SER A N 1
ATOM 1746 C CA . SER A 1 226 ? -1.944 -7.309 22.936 1.00 88.25 226 SER A CA 1
ATOM 1747 C C . SER A 1 226 ? -1.335 -5.908 23.076 1.00 88.25 226 SER A C 1
ATOM 1749 O O . SER A 1 226 ? -2.023 -4.965 23.455 1.00 88.25 226 SER A O 1
ATOM 1751 N N . GLU A 1 227 ? -0.027 -5.758 22.840 1.00 95.31 227 GLU A N 1
ATOM 1752 C CA . GLU A 1 227 ? 0.649 -4.455 22.850 1.00 95.31 227 GLU A CA 1
ATOM 1753 C C . GLU A 1 227 ? 0.470 -3.785 21.483 1.00 95.31 227 GLU A C 1
ATOM 1755 O O . GLU A 1 227 ? 0.939 -4.323 20.483 1.00 95.31 227 GLU A O 1
ATOM 1760 N N . ALA A 1 228 ? -0.126 -2.587 21.440 1.00 96.06 228 ALA A N 1
ATOM 1761 C CA . ALA A 1 228 ? -0.451 -1.872 20.196 1.00 96.06 228 ALA A CA 1
ATOM 1762 C C . ALA A 1 228 ? 0.734 -1.738 19.220 1.00 96.06 228 ALA A C 1
ATOM 1764 O O . ALA A 1 228 ? 0.577 -1.897 18.015 1.00 96.06 228 ALA A O 1
ATOM 1765 N N . ARG A 1 229 ? 1.946 -1.514 19.739 1.00 96.44 229 ARG A N 1
ATOM 1766 C CA . ARG A 1 229 ? 3.169 -1.455 18.928 1.00 96.44 229 ARG A CA 1
ATOM 1767 C C . ARG A 1 229 ? 3.458 -2.774 18.212 1.00 96.44 229 ARG A C 1
ATOM 1769 O O . ARG A 1 229 ? 3.835 -2.790 17.050 1.00 96.44 229 ARG A O 1
ATOM 1776 N N . LEU A 1 230 ? 3.348 -3.889 18.928 1.00 97.06 230 LEU A N 1
ATOM 1777 C CA . LEU A 1 230 ? 3.598 -5.208 18.353 1.00 97.06 230 LEU A CA 1
ATOM 1778 C C . LEU A 1 230 ? 2.451 -5.610 17.423 1.00 97.06 230 LEU A C 1
ATOM 1780 O O . LEU A 1 230 ? 2.708 -6.160 16.363 1.00 97.06 230 LEU A O 1
ATOM 1784 N N . ALA A 1 231 ? 1.217 -5.253 17.778 1.00 96.31 231 ALA A N 1
ATOM 1785 C CA . ALA A 1 231 ? 0.043 -5.483 16.949 1.00 96.31 231 ALA A CA 1
ATOM 1786 C C . ALA A 1 231 ? 0.137 -4.753 15.603 1.00 96.31 231 ALA A C 1
ATOM 1788 O O . ALA A 1 231 ? -0.056 -5.367 14.559 1.00 96.31 231 ALA A O 1
ATOM 1789 N N . LEU A 1 232 ? 0.513 -3.468 15.607 1.00 96.69 232 LEU A N 1
ATOM 1790 C CA . LEU A 1 232 ? 0.757 -2.727 14.371 1.00 96.69 232 LEU A CA 1
ATOM 1791 C C . LEU A 1 232 ? 1.881 -3.372 13.554 1.00 96.69 232 LEU A C 1
ATOM 1793 O O . LEU A 1 232 ? 1.728 -3.557 12.351 1.00 96.69 232 LEU A O 1
ATOM 1797 N N . ALA A 1 233 ? 3.001 -3.719 14.194 1.00 96.75 233 ALA A N 1
ATOM 1798 C CA . ALA A 1 233 ? 4.102 -4.388 13.512 1.00 96.75 233 ALA A CA 1
ATOM 1799 C C . ALA A 1 233 ? 3.648 -5.689 1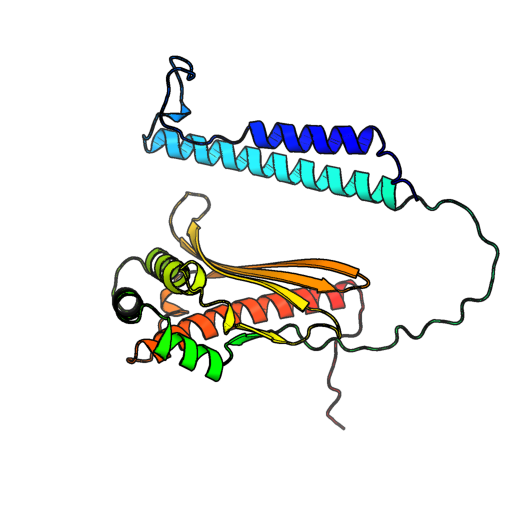2.828 1.00 96.75 233 ALA A C 1
ATOM 1801 O O . ALA A 1 233 ? 3.998 -5.900 11.677 1.00 96.75 233 ALA A O 1
ATOM 1802 N N . GLU A 1 234 ? 2.832 -6.514 13.489 1.00 96.00 234 GLU A N 1
ATOM 1803 C CA . GLU A 1 234 ? 2.279 -7.743 12.906 1.00 96.00 234 GLU A CA 1
ATOM 1804 C C . GLU A 1 234 ? 1.404 -7.470 11.677 1.00 96.00 234 GLU A C 1
ATOM 1806 O O . GLU A 1 234 ? 1.587 -8.132 10.658 1.00 96.00 234 GLU A O 1
ATOM 1811 N N . VAL A 1 235 ? 0.500 -6.485 11.743 1.00 96.19 235 VAL A N 1
ATOM 1812 C CA . VAL A 1 235 ? -0.361 -6.107 10.605 1.00 96.19 235 VAL A CA 1
ATOM 1813 C C . VAL A 1 235 ? 0.481 -5.644 9.416 1.00 96.19 235 VAL A C 1
ATOM 1815 O O . VAL A 1 235 ? 0.285 -6.118 8.297 1.00 96.19 235 VAL A O 1
ATOM 1818 N N . ILE A 1 236 ? 1.455 -4.758 9.652 1.00 96.69 236 ILE A N 1
ATOM 1819 C CA . ILE A 1 236 ? 2.347 -4.256 8.600 1.00 96.69 236 ILE A CA 1
ATOM 1820 C C . ILE A 1 236 ? 3.217 -5.378 8.030 1.00 96.69 236 ILE A C 1
ATOM 1822 O O . ILE A 1 236 ? 3.341 -5.498 6.815 1.00 96.69 236 ILE A O 1
ATOM 1826 N N . ASP A 1 237 ? 3.809 -6.217 8.880 1.00 96.69 237 ASP A N 1
ATOM 1827 C CA . ASP A 1 237 ? 4.693 -7.297 8.442 1.00 96.69 237 ASP A CA 1
ATOM 1828 C C . ASP A 1 237 ? 3.906 -8.352 7.627 1.00 96.69 237 ASP A C 1
ATOM 1830 O O . ASP A 1 237 ? 4.430 -8.889 6.651 1.00 96.69 237 ASP A O 1
ATOM 1834 N N . GLN A 1 238 ? 2.630 -8.604 7.955 1.00 97.00 238 GLN A N 1
ATOM 1835 C CA . GLN A 1 238 ? 1.737 -9.460 7.161 1.00 97.00 238 GLN A CA 1
ATOM 1836 C C . GLN A 1 238 ? 1.367 -8.831 5.812 1.00 97.00 238 GLN A C 1
ATOM 1838 O O . GLN A 1 238 ? 1.424 -9.518 4.792 1.00 97.00 238 GLN A O 1
ATOM 1843 N N . ALA A 1 239 ? 1.035 -7.537 5.779 1.00 97.31 239 ALA A N 1
ATOM 1844 C CA . ALA A 1 239 ? 0.777 -6.815 4.532 1.00 97.31 239 ALA A CA 1
ATOM 1845 C C . ALA A 1 239 ? 2.011 -6.836 3.609 1.00 97.31 239 ALA A C 1
ATOM 1847 O O . ALA A 1 239 ? 1.916 -7.199 2.437 1.00 97.31 239 ALA A O 1
ATOM 1848 N N . LEU A 1 240 ? 3.198 -6.552 4.154 1.00 97.06 240 LEU A N 1
ATOM 1849 C CA . LEU A 1 240 ? 4.462 -6.625 3.417 1.00 97.06 240 LEU A CA 1
ATOM 1850 C C . LEU A 1 240 ? 4.770 -8.044 2.930 1.00 97.06 240 LEU A C 1
ATOM 1852 O O . LEU A 1 240 ? 5.303 -8.204 1.836 1.00 97.06 240 LEU A O 1
ATOM 1856 N N . ALA A 1 241 ? 4.432 -9.083 3.699 1.00 96.62 241 ALA A N 1
ATOM 1857 C CA . ALA A 1 241 ? 4.606 -10.465 3.259 1.00 96.62 241 ALA A CA 1
ATOM 1858 C C . ALA A 1 241 ? 3.764 -10.786 2.012 1.00 96.62 241 ALA A C 1
ATOM 1860 O O . ALA A 1 241 ? 4.271 -11.446 1.106 1.00 96.62 241 ALA A O 1
ATOM 1861 N N . MET A 1 242 ? 2.526 -10.285 1.933 1.00 96.88 242 MET A N 1
ATOM 1862 C CA . MET A 1 242 ? 1.673 -10.441 0.746 1.00 96.88 242 MET A CA 1
ATOM 1863 C C . MET A 1 242 ? 2.268 -9.725 -0.469 1.00 96.88 242 MET A C 1
ATOM 1865 O O . MET A 1 242 ? 2.415 -10.330 -1.527 1.00 96.88 242 MET A O 1
ATOM 1869 N N . ILE A 1 243 ? 2.696 -8.472 -0.291 1.00 97.44 243 ILE A N 1
ATOM 1870 C CA . ILE A 1 243 ? 3.354 -7.687 -1.344 1.00 97.44 243 ILE A CA 1
ATOM 1871 C C . ILE A 1 243 ? 4.631 -8.372 -1.842 1.00 97.44 243 ILE A C 1
ATOM 1873 O O . ILE A 1 243 ? 4.838 -8.492 -3.045 1.00 97.44 243 ILE A O 1
ATOM 1877 N N . ASN A 1 244 ? 5.484 -8.848 -0.934 1.00 96.38 244 ASN A N 1
ATOM 1878 C CA . ASN A 1 244 ? 6.720 -9.537 -1.304 1.00 96.38 244 ASN A CA 1
ATOM 1879 C C . ASN A 1 244 ? 6.452 -10.854 -2.043 1.00 96.38 244 ASN A C 1
ATOM 1881 O O . ASN A 1 244 ? 7.212 -11.201 -2.944 1.00 96.38 244 ASN A O 1
ATOM 1885 N N . GLY A 1 245 ? 5.388 -11.577 -1.676 1.00 94.62 245 GLY A N 1
ATOM 1886 C CA . GLY A 1 245 ? 4.945 -12.769 -2.399 1.00 94.62 245 GLY A CA 1
ATOM 1887 C C . GLY A 1 245 ? 4.581 -12.443 -3.846 1.00 94.62 245 GLY A C 1
ATOM 1888 O O . GLY A 1 245 ? 5.137 -13.035 -4.765 1.00 94.62 245 GLY A O 1
ATOM 1889 N N . GLU A 1 246 ? 3.739 -11.431 -4.047 1.00 95.50 246 GLU A N 1
ATOM 1890 C CA . GLU A 1 246 ? 3.317 -10.978 -5.378 1.00 95.50 246 GLU A CA 1
ATOM 1891 C C . GLU A 1 246 ? 4.492 -10.443 -6.219 1.00 95.50 246 GLU A C 1
ATOM 1893 O O . GLU A 1 246 ? 4.586 -10.725 -7.413 1.00 95.50 246 GLU A O 1
ATOM 1898 N N . ILE A 1 247 ? 5.435 -9.709 -5.613 1.00 92.50 247 ILE A N 1
ATOM 1899 C CA . ILE A 1 247 ? 6.670 -9.275 -6.291 1.00 92.50 247 ILE A CA 1
ATOM 1900 C C . ILE A 1 247 ? 7.467 -10.489 -6.776 1.00 92.50 247 ILE A C 1
ATOM 1902 O O . ILE A 1 247 ? 7.860 -10.537 -7.942 1.00 92.50 247 ILE A O 1
ATOM 1906 N N . ALA A 1 248 ? 7.679 -11.478 -5.904 1.00 88.62 248 ALA A N 1
ATOM 1907 C CA . ALA A 1 248 ? 8.434 -12.676 -6.246 1.00 88.62 248 ALA A CA 1
ATOM 1908 C C . ALA A 1 248 ? 7.757 -13.487 -7.364 1.00 88.62 248 ALA A C 1
ATOM 1910 O O . ALA A 1 248 ? 8.445 -13.971 -8.260 1.00 88.62 248 ALA A O 1
ATOM 1911 N N . GLU A 1 249 ? 6.426 -13.601 -7.351 1.00 85.69 249 GLU A N 1
ATOM 1912 C CA . GLU A 1 249 ? 5.667 -14.281 -8.408 1.00 85.69 249 GLU A CA 1
ATOM 1913 C C . GLU A 1 249 ? 5.771 -13.554 -9.757 1.00 85.69 249 GLU A C 1
ATOM 1915 O O . GLU A 1 249 ? 5.991 -14.191 -10.791 1.00 85.69 249 GLU A O 1
ATOM 1920 N N . ARG A 1 250 ? 5.685 -12.217 -9.768 1.00 88.19 250 ARG A N 1
ATOM 1921 C CA . ARG A 1 250 ? 5.878 -11.415 -10.990 1.00 88.19 250 ARG A CA 1
ATOM 1922 C C . ARG A 1 250 ? 7.290 -11.544 -11.549 1.00 88.19 250 ARG A C 1
ATOM 1924 O O . ARG A 1 250 ? 7.448 -11.656 -12.767 1.00 88.19 250 ARG A O 1
ATOM 1931 N N . ASP A 1 251 ? 8.299 -11.541 -10.681 1.00 83.44 251 ASP A N 1
ATOM 1932 C CA . ASP A 1 251 ? 9.697 -11.736 -11.070 1.00 83.44 251 ASP A CA 1
ATOM 1933 C C . ASP A 1 251 ? 9.921 -13.141 -11.651 1.00 83.44 251 ASP A C 1
ATOM 1935 O O . ASP A 1 251 ? 10.541 -13.275 -12.711 1.00 83.44 251 ASP A O 1
ATOM 1939 N N . ASP A 1 252 ? 9.367 -14.180 -11.016 1.00 78.69 252 ASP A N 1
ATOM 1940 C CA . ASP A 1 252 ? 9.435 -15.566 -11.492 1.00 78.69 252 ASP A CA 1
ATOM 1941 C C . ASP A 1 252 ? 8.767 -15.738 -12.860 1.00 78.69 252 ASP A C 1
ATOM 1943 O O . ASP A 1 252 ? 9.365 -16.291 -13.791 1.00 78.69 252 ASP A O 1
ATOM 1947 N N . PHE A 1 253 ? 7.564 -15.180 -13.024 1.00 78.06 253 PHE A N 1
ATOM 1948 C CA . PHE A 1 253 ? 6.862 -15.165 -14.301 1.00 78.06 253 PHE A CA 1
ATOM 1949 C C . PHE A 1 253 ? 7.680 -14.446 -15.378 1.00 78.06 253 PHE A C 1
ATOM 1951 O O . PHE A 1 253 ? 7.873 -14.985 -16.469 1.00 78.06 253 PHE A O 1
ATOM 1958 N N . ALA A 1 254 ? 8.194 -13.246 -15.088 1.00 78.44 254 ALA A N 1
ATOM 1959 C CA . ALA A 1 254 ? 8.965 -12.461 -16.046 1.00 78.44 254 ALA A CA 1
ATOM 1960 C C . ALA A 1 254 ? 10.265 -13.166 -16.453 1.00 78.44 254 ALA A C 1
ATOM 1962 O O . ALA A 1 254 ? 10.635 -13.139 -17.631 1.00 78.44 254 ALA A O 1
ATOM 1963 N N . ALA A 1 255 ? 10.949 -13.810 -15.506 1.00 74.12 255 ALA A N 1
ATOM 1964 C CA . ALA A 1 255 ? 12.150 -14.582 -15.778 1.00 74.12 255 ALA A CA 1
ATOM 1965 C C . ALA A 1 255 ? 11.836 -15.826 -16.617 1.00 74.12 255 ALA A C 1
ATOM 1967 O O . ALA A 1 255 ? 12.458 -16.025 -17.663 1.00 74.12 255 ALA A O 1
ATOM 1968 N N . THR A 1 256 ? 10.821 -16.603 -16.229 1.00 71.06 256 THR A N 1
ATOM 1969 C CA . THR A 1 256 ? 10.377 -17.802 -16.953 1.00 71.06 256 THR A CA 1
ATOM 1970 C C . THR A 1 256 ? 9.934 -17.470 -18.376 1.00 71.06 256 THR A C 1
ATOM 1972 O O . THR A 1 256 ? 10.409 -18.082 -19.334 1.00 71.06 256 THR A O 1
ATOM 1975 N N . ALA A 1 257 ? 9.077 -16.459 -18.544 1.00 72.00 257 ALA A N 1
ATOM 1976 C CA . ALA A 1 257 ? 8.558 -16.039 -19.844 1.00 72.00 257 ALA A CA 1
ATOM 1977 C C . ALA A 1 257 ? 9.664 -15.545 -20.790 1.00 72.00 257 ALA A C 1
ATOM 1979 O O . ALA A 1 257 ? 9.562 -15.709 -22.006 1.00 72.00 257 ALA A O 1
ATOM 1980 N N . ARG A 1 258 ? 10.738 -14.964 -20.242 1.00 72.75 258 ARG A N 1
ATOM 1981 C CA . ARG A 1 258 ? 11.895 -14.463 -21.002 1.00 72.75 258 ARG A CA 1
ATOM 1982 C C . ARG A 1 258 ? 13.059 -15.453 -21.080 1.00 72.75 258 ARG A C 1
ATOM 1984 O O . ARG A 1 258 ? 14.091 -15.100 -21.643 1.00 72.75 258 ARG A O 1
ATOM 1991 N N . GLN A 1 259 ? 12.907 -16.664 -20.535 1.00 68.44 259 GLN A N 1
ATOM 1992 C CA . GLN A 1 259 ? 13.974 -17.669 -20.413 1.00 68.44 259 GLN A CA 1
ATOM 1993 C C . GLN A 1 259 ? 15.237 -17.128 -19.722 1.00 68.44 259 GLN A C 1
ATOM 1995 O O . GLN A 1 259 ? 16.357 -17.546 -20.020 1.00 68.44 259 GLN A O 1
ATOM 2000 N N . LEU A 1 260 ? 15.073 -16.179 -18.800 1.00 57.38 260 LEU A N 1
ATOM 2001 C CA . LEU A 1 260 ? 16.169 -15.736 -17.951 1.00 57.38 260 LEU A CA 1
ATOM 2002 C C . LEU A 1 260 ? 16.445 -16.844 -16.923 1.00 57.38 260 LEU A C 1
ATOM 2004 O O . LEU A 1 260 ? 15.494 -17.395 -16.364 1.00 57.38 260 LEU A O 1
ATOM 2008 N N . PRO A 1 261 ? 17.713 -17.208 -16.663 1.00 52.22 261 PRO A N 1
ATOM 2009 C CA . PRO A 1 261 ? 18.020 -18.221 -15.665 1.00 52.22 261 PRO A CA 1
ATOM 2010 C C . PRO A 1 261 ? 17.560 -17.747 -14.281 1.00 52.22 261 PRO A C 1
ATOM 2012 O O . PRO A 1 261 ? 18.109 -16.801 -13.718 1.00 52.22 261 PRO A O 1
ATOM 2015 N N . LEU A 1 262 ? 16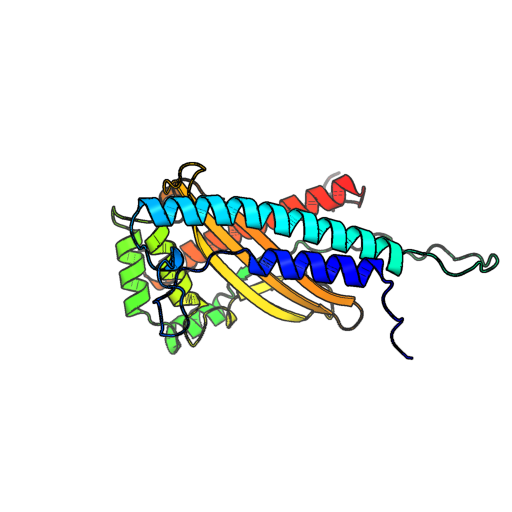.546 -18.421 -13.737 1.00 50.53 262 LEU A N 1
ATOM 2016 C CA . LEU A 1 262 ? 16.146 -18.312 -12.339 1.00 50.53 262 LEU A CA 1
ATOM 2017 C C . LEU A 1 262 ? 17.204 -18.983 -11.463 1.00 50.53 262 LEU A C 1
ATOM 2019 O O . LEU A 1 262 ? 17.703 -20.064 -11.784 1.00 50.53 262 LEU A O 1
ATOM 2023 N N . GLY A 1 263 ? 17.560 -18.338 -10.355 1.00 47.47 263 GLY A N 1
ATOM 2024 C CA . GLY A 1 263 ? 18.548 -18.837 -9.405 1.00 47.47 263 GLY A CA 1
ATOM 2025 C C . GLY A 1 263 ? 18.115 -20.116 -8.713 1.00 47.47 263 GLY A C 1
ATOM 2026 O O . GLY A 1 263 ? 17.622 -20.083 -7.591 1.00 47.47 263 GLY A O 1
ATOM 2027 N N . VAL A 1 264 ? 18.362 -21.262 -9.338 1.00 42.78 264 VAL A N 1
ATOM 2028 C CA . VAL A 1 264 ? 18.344 -22.540 -8.635 1.00 42.78 264 VAL A CA 1
ATOM 2029 C C . VAL A 1 264 ? 19.646 -22.633 -7.845 1.00 42.78 264 VAL A C 1
ATOM 2031 O O . VAL A 1 264 ? 20.713 -22.882 -8.406 1.00 42.78 264 VAL A O 1
ATOM 2034 N N . CYS A 1 265 ? 19.571 -22.438 -6.526 1.00 40.09 265 CYS A N 1
ATOM 2035 C CA . CYS A 1 265 ? 20.633 -22.858 -5.616 1.00 40.09 265 CYS A CA 1
ATOM 2036 C C . CYS A 1 265 ? 20.844 -24.369 -5.781 1.00 40.09 265 CYS A C 1
ATOM 2038 O O . CYS A 1 265 ? 20.121 -25.183 -5.207 1.00 40.09 265 CYS A O 1
ATOM 2040 N N . ALA A 1 266 ? 21.846 -24.754 -6.569 1.00 40.59 266 ALA A N 1
ATOM 2041 C CA . ALA A 1 266 ? 22.310 -26.127 -6.671 1.00 40.59 266 ALA A CA 1
ATOM 2042 C C . ALA A 1 266 ? 23.079 -26.508 -5.394 1.00 40.59 266 ALA A C 1
ATOM 2044 O O . ALA A 1 266 ? 24.304 -26.591 -5.382 1.00 40.59 266 ALA A O 1
ATOM 2045 N N . CYS A 1 267 ? 22.356 -26.754 -4.303 1.00 39.38 267 CYS A N 1
ATOM 2046 C CA . CYS A 1 267 ? 22.873 -27.535 -3.186 1.00 39.38 267 CYS A CA 1
ATOM 2047 C C . CYS A 1 267 ? 22.401 -28.981 -3.344 1.00 39.38 267 CYS A C 1
ATOM 2049 O O . CYS A 1 267 ? 21.255 -29.304 -3.038 1.00 39.38 267 CYS A O 1
ATOM 2051 N N . GLY A 1 268 ? 23.307 -29.857 -3.784 1.00 38.00 268 GLY A N 1
ATOM 2052 C CA . GLY A 1 268 ? 23.189 -31.294 -3.539 1.00 38.00 268 GLY A CA 1
ATOM 2053 C C . GLY A 1 268 ? 23.575 -32.198 -4.704 1.00 38.00 268 GLY A C 1
ATOM 2054 O O . GLY A 1 268 ? 22.705 -32.642 -5.455 1.00 38.00 268 GLY A O 1
ATOM 2055 N N . ARG A 1 269 ? 24.857 -32.568 -4.768 1.00 33.97 269 ARG A N 1
ATOM 2056 C CA . ARG A 1 269 ? 25.321 -33.957 -4.603 1.00 33.97 269 ARG A CA 1
ATOM 2057 C C . ARG A 1 269 ? 26.822 -34.005 -4.356 1.00 33.97 269 ARG A C 1
ATOM 2059 O O . ARG A 1 269 ? 27.545 -33.252 -5.037 1.00 33.97 269 ARG A O 1
#

pLDDT: mean 82.47, std 16.88, range [31.91, 97.81]